Protein 3ACG (pdb70)

Nearest PDB structures (foldseek):
  3aci-assembly1_A  TM=1.005E+00  e=1.155E-39  Ruminiclostridium josui
  1uww-assembly1_A  TM=9.693E-01  e=1.364E-24  Halalkalibacter akibai
  1uww-assembly1_B  TM=9.604E-01  e=1.452E-23  Halalkalibacter akibai
  2c26-assembly1_A  TM=5.953E-01  e=2.439E-05  Acetivibrio thermocellus
  4itc-assembly1_A  TM=5.868E-01  e=2.615E-03  Porphyromonas gingivalis

B-factor: mean 18.44, std 9.35, range [8.11, 54.16]

Radius of gyration: 16.0 Å; Cα contacts (8 Å, |Δi|>4): 494; chains: 1; bounding box: 36×38×43 Å

Foldseek 3Di:
DFDDDDDEDAFAQADQDPVFACQVFHVNQKAFDRQQLDHHYFGWDADLRGTWTKDWDFADLDDDPDQRNNKGKMKRAQPFDALAPFFKWKWKKKWQWPDFAAFWKWKWKWFQFVVPNGIKTFPDIDIGGSNVPVPADARPVRIRIDIDITGQCRIPPPDHRDRPGTGRMMMMITTTGSIRTTGMMTIRSGHTD

Solvent-accessible surface area: 9277 Å² total; per-residue (Å²): 197,67,49,125,108,77,142,43,162,59,15,88,83,26,168,40,52,45,75,0,40,0,92,82,52,22,22,11,12,0,33,23,17,63,31,1,30,16,29,39,36,0,41,33,86,101,0,53,174,37,71,0,0,0,4,87,12,165,11,59,172,130,68,58,163,92,49,72,35,17,0,1,47,1,46,0,29,107,27,81,25,54,20,29,146,36,90,63,0,0,0,17,0,8,0,91,33,118,87,30,61,132,32,16,0,34,0,3,0,2,1,5,0,60,89,39,65,95,79,1,40,2,74,36,74,42,82,6,58,1,76,49,4,100,187,59,187,105,23,147,56,23,2,18,68,41,89,6,92,2,30,1,84,126,19,53,130,74,57,104,4,72,48,126,16,66,0,77,9,0,2,1,1,1,7,20,21,113,3,32,2,10,4,14,0,12,0,1,44,0,60,33,87

Secondary structure (DSSP, 8-state):
-----S---PPP-----SSB--TTSS-TTEEE-TT-S--S--EEEEETTEEEEEEEEE--SS--SSTTTTS-EEEETT--B--TT-SEEEEEEEEEEEE--SSEEEEEEEEE-GGGTT-EEBS--EEEEGGGTTTSPPPTTS-EEEEEEEETT-BGGG----TT--B-EEEEEEEEES---EEEEEEEEEEE-

Sequence (193 aa):
RAVVEAPVEHAPIGKATLPSTFEDSTRQGWAWDATSGVQSALTIKDANESKAISWEVKYPEVKPVDGWASAPRIMLGNVNTTRGNNKYLTFDFYLKPTQASKGSLTISLAFAPPSLGFWAQATGDVNIPLSSLSKMKKTTDGLYHFQVKYDLDKINDGKVLTANTVLRDITIVVADGNSDFAGTMYLDNIRFE

Organism: Ruminiclostridium josui (NCBI:txid1499)

CATH classification: 2.60.120.260

InterPro domains:
  IPR001119 S-layer homology domain [PF00395] (808-850)
  IPR001119 S-layer homology domain [PF00395] (876-918)
  IPR001119 S-layer homology domain [PS51272] (805-868)
  IPR001119 S-layer homology domain [PS51272] (873-930)
  IPR001547 Glycoside hydrolase, family 5 [PF00150] (63-327)
  IPR005086 Carbohydrate binding module family 17/28 [PF03424] (388-556)
  IPR005086 Carbohydrate binding module family 17/28 [PF03424] (576-751)
  IPR008979 Galactose-binding-like domain superfamily [SSF49785] (379-557)
  IPR008979 Galactose-binding-like domain superfamily [SSF49785] (567-753)
  IPR017853 Glycoside hydrolase superfamily [SSF51445] (11-378)
  IPR018087 Glycoside hydrolase, family 5, conserved site [PS00659] (177-186)

Structure (mmCIF, N/CA/C/O backbone):
data_3ACG
#
_entry.id   3ACG
#
_cell.length_a   39.468
_cell.length_b   63.820
_cell.length_c   75.449
_cell.angle_alpha   90.000
_cell.angle_beta   90.000
_cell.angle_gamma   90.000
#
_symmetry.space_group_name_H-M   'P 21 21 21'
#
loop_
_entity.id
_entity.type
_entity.pdbx_description
1 polymer Beta-1,4-endoglucanase
2 branched beta-D-glucopyranose-(1-4)-beta-D-glucopyranose
3 non-polymer 'CALCIUM ION'
4 non-polymer 'PHOSPHATE ION'
5 non-polymer GLYCEROL
6 water water
#
loop_
_atom_site.group_PDB
_atom_site.id
_atom_site.type_symbol
_atom_site.label_atom_id
_atom_site.label_alt_id
_atom_site.label_comp_id
_atom_site.label_asym_id
_atom_site.label_entity_id
_atom_site.label_seq_id
_atom_site.pdbx_PDB_ins_code
_atom_site.Cartn_x
_atom_site.Cartn_y
_atom_site.Cartn_z
_atom_site.occupancy
_atom_site.B_iso_or_equiv
_atom_site.auth_seq_id
_atom_site.auth_comp_id
_atom_site.auth_asym_id
_atom_site.auth_atom_id
_atom_site.pdbx_PDB_model_num
ATOM 1 N N . ARG A 1 11 ? -0.904 30.360 7.849 1.00 17.45 11 ARG A N 1
ATOM 2 C CA . ARG A 1 11 ? -0.838 31.065 9.223 1.00 18.19 11 ARG A CA 1
ATOM 3 C C . ARG A 1 11 ? 0.303 30.478 10.050 1.00 16.40 11 ARG A C 1
ATOM 4 O O . ARG A 1 11 ? 0.895 29.334 9.776 1.00 18.81 11 ARG A O 1
ATOM 12 N N . ALA A 1 12 ? 0.707 31.226 11.070 1.00 12.39 12 ALA A N 1
ATOM 13 C CA . ALA A 1 12 ? 1.797 30.758 11.965 1.00 10.93 12 ALA A CA 1
ATOM 14 C C . ALA A 1 12 ? 1.416 31.031 13.406 1.00 11.32 12 ALA A C 1
ATOM 15 O O . ALA A 1 12 ? 0.988 32.196 13.708 1.00 12.44 12 ALA A O 1
ATOM 17 N N . VAL A 1 13 ? 1.514 30.065 14.285 1.00 10.33 13 VAL A N 1
ATOM 18 C CA . VAL A 1 13 ? 1.208 30.245 15.712 1.00 10.22 13 VAL A CA 1
ATOM 19 C C . VAL A 1 13 ? 2.544 30.564 16.341 1.00 12.46 13 VAL A C 1
ATOM 20 O O . VAL A 1 13 ? 3.573 29.807 16.176 1.00 11.56 13 VAL A O 1
ATOM 24 N N . VAL A 1 14 ? 2.583 31.727 16.997 1.00 10.88 14 VAL A N 1
ATOM 25 C CA . VAL A 1 14 ? 3.873 32.296 17.543 1.00 9.65 14 VAL A CA 1
ATOM 26 C C . VAL A 1 14 ? 3.814 32.654 18.994 1.00 12.00 14 VAL A C 1
ATOM 27 O O . VAL A 1 14 ? 2.794 33.143 19.485 1.00 12.42 14 VAL A O 1
ATOM 31 N N . GLU A 1 15 ? 4.924 32.392 19.667 1.00 13.83 15 GLU A N 1
ATOM 32 C CA . GLU A 1 15 ? 5.117 32.915 20.985 1.00 15.93 15 GLU A CA 1
ATOM 33 C C . GLU A 1 15 ? 6.551 33.402 21.129 1.00 17.59 15 GLU A C 1
ATOM 34 O O . GLU A 1 15 ? 7.366 33.407 20.184 1.00 20.07 15 GLU A O 1
ATOM 40 N N . ALA A 1 16 ? 6.915 33.733 22.336 1.00 17.33 16 ALA A N 1
ATOM 41 C CA . ALA A 1 16 ? 8.273 34.267 22.632 1.00 17.61 16 ALA A CA 1
ATOM 42 C C . ALA A 1 16 ? 9.184 33.070 22.414 1.00 19.17 16 ALA A C 1
ATOM 43 O O . ALA A 1 16 ? 8.741 31.921 22.519 1.00 19.24 16 ALA A O 1
ATOM 45 N N . PRO A 1 17 ? 10.513 33.315 22.174 1.00 19.37 17 PRO A N 1
ATOM 46 C CA . PRO A 1 17 ? 11.434 32.167 21.958 1.00 21.29 17 PRO A CA 1
ATOM 47 C C . PRO A 1 17 ? 11.294 31.109 23.064 1.00 21.99 17 PRO A C 1
ATOM 48 O O . PRO A 1 17 ? 11.167 31.376 24.312 1.00 23.26 17 PRO A O 1
ATOM 52 N N . VAL A 1 18 ? 11.301 29.852 22.582 1.00 23.74 18 VAL A N 1
ATOM 53 C CA . VAL A 1 18 ? 11.198 28.804 23.590 1.00 23.91 18 VAL A CA 1
ATOM 54 C C . VAL A 1 18 ? 12.453 27.972 23.487 1.00 20.14 18 VAL A C 1
ATOM 55 O O . VAL A 1 18 ? 13.053 27.902 22.445 1.00 23.74 18 VAL A O 1
ATOM 59 N N . GLU A 1 19 ? 12.828 27.428 24.627 1.00 20.80 19 GLU A N 1
ATOM 60 C CA . GLU A 1 19 ? 14.055 26.629 24.708 1.00 22.07 19 GLU A CA 1
ATOM 61 C C . GLU A 1 19 ? 13.676 25.136 24.479 1.00 18.65 19 GLU A C 1
ATOM 62 O O . GLU A 1 19 ? 13.530 24.370 25.401 1.00 22.05 19 GLU A O 1
ATOM 68 N N . HIS A 1 20 ? 13.670 24.819 23.190 1.00 18.85 20 HIS A N 1
ATOM 69 C CA . HIS A 1 20 ? 13.552 23.375 22.864 1.00 15.86 20 HIS A CA 1
ATOM 70 C C . HIS A 1 20 ? 14.866 22.644 23.078 1.00 16.04 20 HIS A C 1
ATOM 71 O O . HIS A 1 20 ? 15.995 23.254 23.045 1.00 18.26 20 HIS A O 1
ATOM 78 N N . ALA A 1 21 ? 14.808 21.336 23.199 1.00 15.25 21 ALA A N 1
ATOM 79 C CA . ALA A 1 21 ? 16.048 20.528 23.104 1.00 13.06 21 ALA A CA 1
ATOM 80 C C . ALA A 1 21 ? 16.655 20.780 21.703 1.00 15.24 21 ALA A C 1
ATOM 81 O O . ALA A 1 21 ? 15.959 21.259 20.780 1.00 13.98 21 ALA A O 1
ATOM 83 N N . PRO A 1 22 ? 17.953 20.464 21.496 1.00 13.76 22 PRO A N 1
ATOM 84 C CA . PRO A 1 22 ? 18.551 20.668 20.197 1.00 15.71 22 PRO A CA 1
ATOM 85 C C . PRO A 1 22 ? 17.723 19.897 19.110 1.00 13.08 22 PRO A C 1
ATOM 86 O O . PRO A 1 22 ? 17.285 18.783 19.383 1.00 14.54 22 PRO A O 1
ATOM 90 N N . ILE A 1 23 ? 17.643 20.446 17.902 1.00 15.43 23 ILE A N 1
ATOM 91 C CA . ILE A 1 23 ? 16.821 19.855 16.827 1.00 15.44 23 ILE A CA 1
ATOM 92 C C . ILE A 1 23 ? 17.415 18.521 16.408 1.00 15.76 23 ILE A C 1
ATOM 93 O O . ILE A 1 23 ? 16.657 17.600 16.068 1.00 14.02 23 ILE A O 1
ATOM 98 N N . GLY A 1 24 ? 18.745 18.376 16.354 1.00 13.92 24 GLY A N 1
ATOM 99 C CA . GLY A 1 24 ? 19.298 17.121 15.887 1.00 16.06 24 GLY A CA 1
ATOM 100 C C . GLY A 1 24 ? 19.044 16.986 14.375 1.00 16.39 24 GLY A C 1
ATOM 101 O O . GLY A 1 24 ? 18.768 17.981 13.657 1.00 18.44 24 GLY A O 1
ATOM 102 N N . LYS A 1 25 ? 19.094 15.778 13.900 1.00 15.11 25 LYS A N 1
ATOM 103 C CA . LYS A 1 25 ? 18.888 15.510 12.477 1.00 15.25 25 LYS A CA 1
ATOM 104 C C . LYS A 1 25 ? 17.773 14.456 12.328 1.00 14.31 25 LYS A C 1
ATOM 105 O O . LYS A 1 25 ? 17.696 13.535 13.167 1.00 14.72 25 LYS A O 1
ATOM 111 N N . ALA A 1 26 ? 16.936 14.602 11.297 1.00 15.32 26 ALA A N 1
ATOM 112 C CA . ALA A 1 26 ? 15.814 13.644 11.103 1.00 13.28 26 ALA A CA 1
ATOM 113 C C . ALA A 1 26 ? 16.326 12.234 11.149 1.00 15.66 26 ALA A C 1
ATOM 114 O O . ALA A 1 26 ? 17.277 11.868 10.364 1.00 17.34 26 ALA A O 1
ATOM 116 N N . THR A 1 27 ? 15.743 11.344 11.978 1.00 14.69 27 THR A N 1
ATOM 117 C CA . THR A 1 27 ? 16.273 10.006 12.193 1.00 15.00 27 THR A CA 1
ATOM 118 C C . THR A 1 27 ? 15.091 9.109 12.408 1.00 14.28 27 THR A C 1
ATOM 119 O O . THR A 1 27 ? 14.250 9.401 13.264 1.00 15.50 27 THR A O 1
ATOM 123 N N . LEU A 1 28 ? 15.028 7.964 11.699 1.00 14.87 28 LEU A N 1
ATOM 124 C CA . LEU A 1 28 ? 13.995 6.901 11.926 1.00 14.39 28 LEU A CA 1
ATOM 125 C C . LEU A 1 28 ? 14.760 5.586 12.033 1.00 16.00 28 LEU A C 1
ATOM 126 O O . LEU A 1 28 ? 15.687 5.325 11.218 1.00 17.58 28 LEU A O 1
ATOM 131 N N . PRO A 1 29 ? 14.467 4.763 13.039 1.00 15.93 29 PRO A N 1
ATOM 132 C CA . PRO A 1 29 ? 13.512 5.024 14.124 1.00 14.57 29 PRO A CA 1
ATOM 133 C C . PRO A 1 29 ? 13.958 6.271 14.931 1.00 14.52 29 PRO A C 1
ATOM 134 O O . PRO A 1 29 ? 15.188 6.509 15.139 1.00 14.09 29 PRO A O 1
ATOM 138 N N . SER A 1 30 ? 12.975 7.014 15.427 1.00 11.35 30 SER A N 1
ATOM 139 C CA . SER A 1 30 ? 13.341 8.140 16.283 1.00 10.68 30 SER A CA 1
ATOM 140 C C . SER A 1 30 ? 13.334 7.622 17.725 1.00 10.39 30 SER A C 1
ATOM 141 O O . SER A 1 30 ? 12.277 7.185 18.290 1.00 10.93 30 SER A O 1
ATOM 144 N N . THR A 1 31 ? 14.512 7.579 18.348 1.00 11.07 31 THR A N 1
ATOM 145 C CA . THR A 1 31 ? 14.680 7.064 19.683 1.00 11.84 31 THR A CA 1
ATOM 146 C C . THR A 1 31 ? 15.055 8.123 20.683 1.00 12.41 31 THR A C 1
ATOM 147 O O . THR A 1 31 ? 14.972 7.892 21.875 1.00 11.79 31 THR A O 1
ATOM 151 N N . PHE A 1 32 ? 15.473 9.293 20.234 1.00 12.58 32 PHE A N 1
ATOM 152 C CA . PHE A 1 32 ? 15.851 10.455 21.127 1.00 11.00 32 PHE A CA 1
ATOM 153 C C . PHE A 1 32 ? 17.028 10.154 22.023 1.00 13.26 32 PHE A C 1
ATOM 154 O O . PHE A 1 32 ? 17.198 10.863 22.989 1.00 15.22 32 PHE A O 1
ATOM 162 N N . GLU A 1 33 ? 17.774 9.090 21.745 1.00 13.69 33 GLU A N 1
ATOM 163 C CA . GLU A 1 33 ? 18.846 8.663 22.707 1.00 13.15 33 GLU A CA 1
ATOM 164 C C . GLU A 1 33 ? 20.084 9.560 22.640 1.00 15.73 33 GLU A C 1
ATOM 165 O O . GLU A 1 33 ? 20.899 9.473 23.586 1.00 18.21 33 GLU A O 1
ATOM 171 N N . ASP A 1 34 ? 20.149 10.445 21.636 1.00 14.03 34 ASP A N 1
ATOM 172 C CA . ASP A 1 34 ? 21.251 11.443 21.530 1.00 13.43 34 ASP A CA 1
ATOM 173 C C . ASP A 1 34 ? 20.916 12.762 22.177 1.00 15.85 34 ASP A C 1
ATOM 174 O O . ASP A 1 34 ? 21.648 13.725 21.954 1.00 17.08 34 ASP A O 1
ATOM 179 N N . SER A 1 35 ? 19.828 12.764 22.978 1.00 15.98 35 SER A N 1
ATOM 180 C CA . SER A 1 35 ? 19.330 13.975 23.649 1.00 16.42 35 SER A CA 1
ATOM 181 C C . SER A 1 35 ? 18.935 15.122 22.704 1.00 16.64 35 SER A C 1
ATOM 182 O O . SER A 1 35 ? 18.813 16.297 23.115 1.00 17.63 35 SER A O 1
ATOM 185 N N . THR A 1 36 ? 18.670 14.798 21.435 1.00 13.64 36 THR A N 1
ATOM 186 C CA . THR A 1 36 ? 18.108 15.753 20.512 1.00 11.55 36 THR A CA 1
ATOM 187 C C . THR A 1 36 ? 16.701 15.317 20.121 1.00 11.79 36 THR A C 1
ATOM 188 O O . THR A 1 36 ? 16.296 14.158 20.374 1.00 12.81 36 THR A O 1
ATOM 192 N N . ARG A 1 37 ? 16.042 16.300 19.492 1.00 12.20 37 ARG A N 1
ATOM 193 C CA . ARG A 1 37 ? 14.694 15.954 18.907 1.00 11.79 37 ARG A CA 1
ATOM 194 C C . ARG A 1 37 ? 14.705 15.081 17.641 1.00 12.81 37 ARG A C 1
ATOM 195 O O . ARG A 1 37 ? 13.650 14.828 17.044 1.00 11.85 37 ARG A O 1
ATOM 203 N N . GLN A 1 38 ? 15.901 14.742 17.111 1.00 10.60 38 GLN A N 1
ATOM 204 C CA . GLN A 1 38 ? 16.027 13.915 15.951 1.00 11.89 38 GLN A CA 1
ATOM 205 C C . GLN A 1 38 ? 15.112 14.418 14.827 1.00 10.86 38 GLN A C 1
ATOM 206 O O . GLN A 1 38 ? 14.495 13.648 14.090 1.00 11.41 38 GLN A O 1
ATOM 212 N N . GLY A 1 39 ? 15.115 15.737 14.616 1.00 12.00 39 GLY A N 1
ATOM 213 C CA . GLY A 1 39 ? 14.420 16.345 13.511 1.00 11.21 39 GLY A CA 1
ATOM 214 C C . GLY A 1 39 ? 12.981 16.706 13.797 1.00 14.06 39 GLY A C 1
ATOM 215 O O . GLY A 1 39 ? 12.386 17.374 12.886 1.00 13.56 39 GLY A O 1
ATOM 216 N N . TRP A 1 40 ? 12.417 16.365 14.978 1.00 11.61 40 TRP A N 1
ATOM 217 C CA . TRP A 1 40 ? 10.954 16.667 15.178 1.00 11.96 40 TRP A CA 1
ATOM 218 C C . TRP A 1 40 ? 10.770 18.074 15.675 1.00 13.19 40 TRP A C 1
ATOM 219 O O . TRP A 1 40 ? 11.563 18.488 16.576 1.00 13.28 40 TRP A O 1
ATOM 230 N N . ALA A 1 41 ? 9.761 18.766 15.213 1.00 11.20 41 ALA A N 1
ATOM 231 C C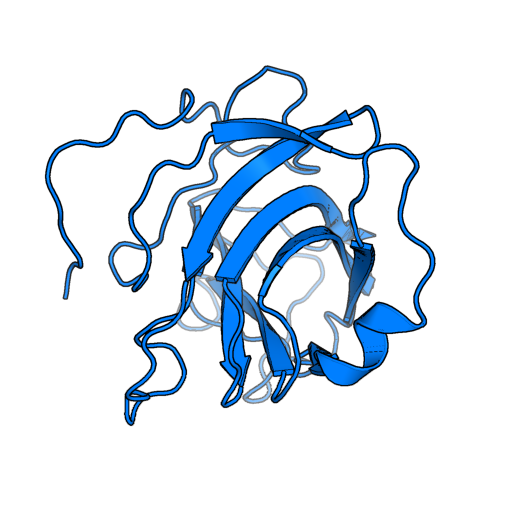A . ALA A 1 41 ? 9.504 20.122 15.629 1.00 10.52 41 ALA A CA 1
ATOM 232 C C . ALA A 1 41 ? 8.039 20.404 15.449 1.00 10.88 41 ALA A C 1
ATOM 233 O O . ALA A 1 41 ? 7.332 19.681 14.690 1.00 12.81 41 ALA A O 1
ATOM 235 N N . TRP A 1 42 ? 7.475 21.417 16.101 1.00 11.15 42 TRP A N 1
ATOM 236 C CA . TRP A 1 42 ? 6.110 21.734 15.865 1.00 10.53 42 TRP A CA 1
ATOM 237 C C . TRP A 1 42 ? 5.935 22.166 14.416 1.00 11.85 42 TRP A C 1
ATOM 238 O O . TRP A 1 42 ? 6.731 22.957 13.835 1.00 12.27 42 TRP A O 1
ATOM 249 N N . ASP A 1 43 ? 4.834 21.757 13.788 1.00 9.71 43 ASP A N 1
ATOM 250 C CA . ASP A 1 43 ? 4.355 22.443 12.566 1.00 9.95 43 ASP A CA 1
ATOM 251 C C . ASP A 1 43 ? 4.098 23.952 12.883 1.00 10.99 43 ASP A C 1
ATOM 252 O O . ASP A 1 43 ? 3.699 24.292 14.000 1.00 11.68 43 ASP A O 1
ATOM 257 N N . ALA A 1 44 ? 4.301 24.799 11.863 1.00 11.89 44 ALA A N 1
ATOM 258 C CA . ALA A 1 44 ? 4.071 26.241 12.120 1.00 11.68 44 ALA A CA 1
ATOM 259 C C . ALA A 1 44 ? 2.624 26.450 12.518 1.00 14.58 44 ALA A C 1
ATOM 260 O O . ALA A 1 44 ? 2.312 27.509 13.124 1.00 14.61 44 ALA A O 1
ATOM 262 N N . THR A 1 45 ? 1.675 25.568 12.157 1.00 12.66 45 THR A N 1
ATOM 263 C CA . THR A 1 45 ? 0.259 25.725 12.500 1.00 14.52 45 THR A CA 1
ATOM 264 C C . THR A 1 45 ? -0.117 25.045 13.794 1.00 12.40 45 THR A C 1
ATOM 265 O O . THR A 1 45 ? -1.263 25.085 14.179 1.00 14.39 45 THR A O 1
ATOM 269 N N . SER A 1 46 ? 0.808 24.318 14.483 1.00 11.09 46 SER A N 1
ATOM 270 C CA . SER A 1 46 ? 0.416 23.656 15.729 1.00 12.10 46 SER A CA 1
ATOM 271 C C . SER A 1 46 ? -0.188 24.660 16.743 1.00 11.72 46 SER A C 1
ATOM 272 O O . SER A 1 46 ? 0.458 25.673 16.993 1.00 11.96 46 SER A O 1
ATOM 275 N N . GLY A 1 47 ? -1.256 24.254 17.378 1.00 12.24 47 GLY A N 1
ATOM 276 C CA . GLY A 1 47 ? -1.877 25.181 18.408 1.00 12.84 47 GLY A CA 1
ATOM 277 C C . GLY A 1 47 ? -0.978 25.184 19.625 1.00 15.33 47 GLY A C 1
ATOM 278 O O . GLY A 1 47 ? -1.150 26.073 20.471 1.00 15.58 47 GLY A O 1
ATOM 279 N N . VAL A 1 48 ? -0.097 24.191 19.801 1.00 11.04 48 VAL A N 1
ATOM 280 C CA . VAL A 1 48 ? 0.835 24.103 20.947 1.00 11.94 48 VAL A CA 1
ATOM 281 C C . VAL A 1 48 ? 2.229 24.415 20.396 1.00 12.63 48 VAL A C 1
ATOM 282 O O . VAL A 1 48 ? 2.692 23.850 19.341 1.00 11.96 48 VAL A O 1
ATOM 286 N N . GLN A 1 49 ? 2.914 25.414 21.016 1.00 11.27 49 GLN A N 1
ATOM 287 C CA . GLN A 1 49 ? 4.210 25.859 20.553 1.00 12.13 49 GLN A CA 1
ATOM 288 C C . GLN A 1 49 ? 5.204 25.925 21.750 1.00 11.69 49 GLN A C 1
ATOM 289 O O . GLN A 1 49 ? 6.286 26.520 21.603 1.00 15.49 49 GLN A O 1
ATOM 295 N N . SER A 1 50 ? 4.825 25.287 22.826 1.00 12.59 50 SER A N 1
ATOM 296 C CA . SER A 1 50 ? 5.684 25.286 24.013 1.00 11.14 50 SER A CA 1
ATOM 297 C C . SER A 1 50 ? 6.868 24.307 23.861 1.00 13.57 50 SER A C 1
ATOM 298 O O . SER A 1 50 ? 7.096 23.624 22.826 1.00 13.52 50 SER A O 1
ATOM 301 N N . ALA A 1 51 ? 7.749 24.291 24.862 1.00 13.95 51 ALA A N 1
ATOM 302 C CA . ALA A 1 51 ? 8.988 23.569 24.642 1.00 12.40 51 ALA A CA 1
ATOM 303 C C . ALA A 1 51 ? 8.864 22.075 24.428 1.00 12.56 51 ALA A C 1
ATOM 304 O O . ALA A 1 51 ? 8.204 21.412 25.165 1.00 14.23 51 ALA A O 1
ATOM 306 N N . LEU A 1 52 ? 9.552 21.652 23.386 1.00 11.44 52 LEU A N 1
ATOM 307 C CA . LEU A 1 52 ? 9.741 20.203 23.170 1.00 13.95 52 LEU A CA 1
ATOM 308 C C . LEU A 1 52 ? 11.102 19.844 23.780 1.00 15.20 52 LEU A C 1
ATOM 309 O O . LEU A 1 52 ? 12.156 20.279 23.249 1.00 13.75 52 LEU A O 1
ATOM 314 N N . THR A 1 53 ? 11.057 19.012 24.781 1.00 14.18 53 THR A N 1
ATOM 315 C CA . THR A 1 53 ? 12.305 18.616 25.470 1.00 14.49 53 THR A CA 1
ATOM 316 C C . THR A 1 53 ? 12.483 17.120 25.512 1.00 14.05 53 THR A C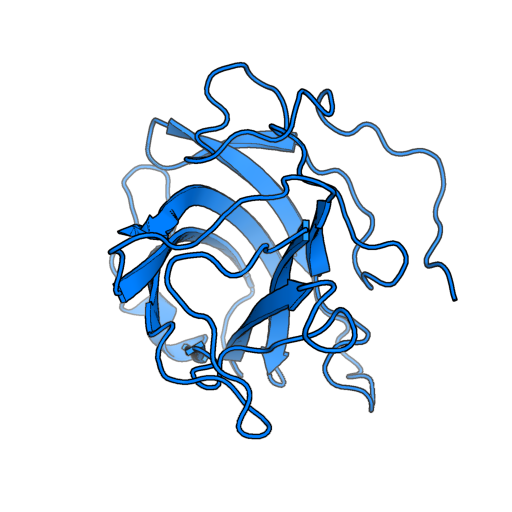 1
ATOM 317 O O . THR A 1 53 ? 11.542 16.368 25.177 1.00 14.48 53 THR A O 1
ATOM 321 N N . ILE A 1 54 ? 13.689 16.608 25.830 1.00 12.51 54 ILE A N 1
ATOM 322 C CA . ILE A 1 54 ? 13.908 15.201 25.945 1.00 14.43 54 ILE A CA 1
ATOM 323 C C . ILE A 1 54 ? 13.882 14.835 27.415 1.00 14.79 54 ILE A C 1
ATOM 324 O O . ILE A 1 54 ? 14.669 15.400 28.210 1.00 17.87 54 ILE A O 1
ATOM 329 N N . LYS A 1 55 ? 12.941 13.987 27.793 1.00 14.68 55 LYS A N 1
ATOM 330 C CA . LYS A 1 55 ? 12.709 13.583 29.186 1.00 16.05 55 LYS A CA 1
ATOM 331 C C . LYS A 1 55 ? 12.782 12.075 29.277 1.00 15.81 55 LYS A C 1
ATOM 332 O O . LYS A 1 55 ? 12.381 11.366 28.302 1.00 16.92 55 LYS A O 1
ATOM 338 N N . ASP A 1 56 ? 13.095 11.479 30.431 1.00 15.26 56 ASP A N 1
ATOM 339 C CA . ASP A 1 56 ? 12.972 10.055 30.529 1.00 15.21 56 ASP A CA 1
ATOM 340 C C . ASP A 1 56 ? 11.503 9.662 30.678 1.00 16.16 56 ASP A C 1
ATOM 341 O O . ASP A 1 56 ? 10.750 10.302 31.440 1.00 17.45 56 ASP A O 1
ATOM 346 N N . ALA A 1 57 ? 11.096 8.629 29.937 1.00 14.47 57 ALA A N 1
ATOM 347 C CA . ALA A 1 57 ? 9.749 8.059 30.016 1.00 14.01 57 ALA A CA 1
ATOM 348 C C . ALA A 1 57 ? 9.938 6.562 30.019 1.00 14.49 57 ALA A C 1
ATOM 349 O O . ALA A 1 57 ? 10.466 5.991 29.024 1.00 14.47 57 ALA A O 1
ATOM 351 N N . ASN A 1 58 ? 9.516 5.908 31.104 1.00 13.41 58 ASN A N 1
ATOM 352 C CA . ASN A 1 58 ? 9.567 4.469 31.143 1.00 13.75 58 ASN A CA 1
ATOM 353 C C . ASN A 1 58 ? 10.976 3.911 30.816 1.00 15.49 58 ASN A C 1
ATOM 354 O O . ASN A 1 58 ? 11.158 2.923 30.042 1.00 16.79 58 ASN A O 1
ATOM 359 N N . GLU A 1 59 ? 11.959 4.561 31.471 1.00 16.53 59 GLU A N 1
ATOM 360 C CA . GLU A 1 59 ? 13.383 4.292 31.329 1.00 17.98 59 GLU A CA 1
ATOM 361 C C . GLU A 1 59 ? 14.053 4.473 30.015 1.00 16.70 59 GLU A C 1
ATOM 362 O O . GLU A 1 59 ? 15.158 3.989 29.800 1.00 18.98 59 GLU A O 1
ATOM 368 N N . SER A 1 60 ? 13.432 5.255 29.115 1.00 15.25 60 SER A N 1
ATOM 369 C CA . SER A 1 60 ? 14.116 5.596 27.873 1.00 14.29 60 SER A CA 1
ATOM 370 C C . SER A 1 60 ? 13.891 7.079 27.598 1.00 13.66 60 SER A C 1
ATOM 371 O O . SER A 1 60 ? 12.865 7.669 27.966 1.00 17.17 60 SER A O 1
ATOM 374 N N . LYS A 1 61 ? 14.805 7.702 26.886 1.00 13.05 61 LYS A N 1
ATOM 375 C CA . LYS A 1 61 ? 14.652 9.154 26.567 1.00 12.27 61 LYS A CA 1
ATOM 376 C C . LYS A 1 61 ? 13.537 9.293 25.513 1.00 11.38 61 LYS A C 1
ATOM 377 O O . LYS A 1 61 ? 13.473 8.494 24.552 1.00 12.95 61 LYS A O 1
ATOM 383 N N . ALA A 1 62 ? 12.713 10.305 25.703 1.00 10.88 62 ALA A N 1
ATOM 384 C CA . ALA A 1 62 ? 11.505 10.450 24.853 1.00 9.91 62 ALA A CA 1
ATOM 385 C C . ALA A 1 62 ? 11.336 11.971 24.614 1.00 10.73 62 ALA A C 1
ATOM 386 O O . ALA A 1 62 ? 11.667 12.792 25.445 1.00 12.60 62 ALA A O 1
ATOM 388 N N . ILE A 1 63 ? 10.799 12.389 23.471 1.00 10.39 63 ILE A N 1
ATOM 389 C CA . ILE A 1 63 ? 10.425 13.797 23.290 1.00 10.59 63 ILE A CA 1
ATOM 390 C C . ILE A 1 63 ? 9.122 14.067 24.021 1.00 10.28 63 ILE A C 1
ATOM 391 O O . ILE A 1 63 ? 8.251 13.153 24.101 1.00 11.39 63 ILE A O 1
ATOM 396 N N . SER A 1 64 ? 8.935 15.283 24.533 1.00 10.33 64 SER A N 1
ATOM 397 C CA . SER A 1 64 ? 7.894 15.551 25.492 1.00 10.52 64 SER A CA 1
ATOM 398 C C . SER A 1 64 ? 7.505 16.999 25.461 1.00 10.02 64 SER A C 1
ATOM 399 O O . SER A 1 64 ? 8.276 17.919 25.113 1.00 12.17 64 SER A O 1
ATOM 402 N N . TRP A 1 65 ? 6.233 17.198 25.755 1.00 9.82 65 TRP A N 1
ATOM 403 C CA . TRP A 1 65 ? 5.719 18.580 25.866 1.00 10.04 65 TRP A CA 1
ATOM 404 C C . TRP A 1 65 ? 4.591 18.556 26.866 1.00 11.08 65 TRP A C 1
ATOM 405 O O . TRP A 1 65 ? 4.003 17.525 27.272 1.00 11.74 65 TRP A O 1
ATOM 416 N N . GLU A 1 66 ? 4.176 19.760 27.233 1.00 10.87 66 GLU A N 1
ATOM 417 C CA . GLU A 1 66 ? 3.071 19.927 28.163 1.00 12.66 66 GLU A CA 1
ATOM 418 C C . GLU A 1 66 ? 1.859 20.490 27.385 1.00 14.13 66 GLU A C 1
ATOM 419 O O . GLU A 1 66 ? 2.012 21.312 26.497 1.00 14.24 66 GLU A O 1
ATOM 425 N N . VAL A 1 67 ? 0.667 20.051 27.771 1.00 12.41 67 VAL A N 1
ATOM 426 C CA . VAL A 1 67 ? -0.526 20.637 27.156 1.00 13.77 67 VAL A CA 1
ATOM 427 C C . VAL A 1 67 ? -1.692 20.616 28.137 1.00 14.14 67 VAL A C 1
ATOM 428 O O . VAL A 1 67 ? -1.994 19.597 28.732 1.00 16.35 67 VAL A O 1
ATOM 432 N N . LYS A 1 68 ? -2.445 21.736 28.145 1.00 13.76 68 LYS A N 1
ATOM 433 C CA . LYS A 1 68 ? -3.746 21.822 28.836 1.00 14.64 68 LYS A CA 1
ATOM 434 C C . LYS A 1 68 ? -4.672 22.393 27.785 1.00 14.12 68 LYS A C 1
ATOM 435 O O . LYS A 1 68 ? -4.594 23.592 27.489 1.00 14.69 68 LYS A O 1
ATOM 441 N N . TYR A 1 69 ? -5.623 21.579 27.275 1.00 12.92 69 TYR A N 1
ATOM 442 C CA . TYR A 1 69 ? -6.504 22.106 26.257 1.00 12.94 69 TYR A CA 1
ATOM 443 C C . TYR A 1 69 ? -7.452 23.188 26.869 1.00 12.82 69 TYR A C 1
ATOM 444 O O . TYR A 1 69 ? -7.721 23.129 28.084 1.00 14.26 69 TYR A O 1
ATOM 453 N N . PRO A 1 70 ? -7.824 24.157 26.028 1.00 13.52 70 PRO A N 1
ATOM 454 C CA . PRO A 1 70 ? -8.784 25.199 26.525 1.00 14.39 70 PRO A CA 1
ATOM 455 C C . PRO A 1 70 ? -10.062 24.587 26.986 1.00 15.55 70 PRO A C 1
ATOM 456 O O . PRO A 1 70 ? -10.562 23.578 26.413 1.00 15.15 70 PRO A O 1
ATOM 460 N N . GLU A 1 71 ? -10.662 25.188 28.039 1.00 14.31 71 GLU A N 1
ATOM 461 C CA . GLU A 1 71 ? -11.977 24.730 28.480 1.00 19.08 71 GLU A CA 1
ATOM 462 C C . GLU A 1 71 ? -13.038 25.062 27.456 1.00 17.00 71 GLU A C 1
ATOM 463 O O . GLU A 1 71 ? -14.047 24.277 27.233 1.00 19.90 71 GLU A O 1
ATOM 469 N N . VAL A 1 72 ? -12.922 26.211 26.772 1.00 16.76 72 VAL A N 1
ATOM 470 C CA . VAL A 1 72 ? -13.803 26.589 25.693 1.00 17.83 72 VAL A CA 1
ATOM 471 C C . VAL A 1 72 ? -13.264 25.971 24.431 1.00 19.76 72 VAL A C 1
ATOM 472 O O . VAL A 1 72 ? -12.166 26.261 24.023 1.00 20.18 72 VAL A O 1
ATOM 476 N N . LYS A 1 73 ? -14.002 25.049 23.813 1.00 18.53 73 LYS A N 1
ATOM 477 C CA . LYS A 1 73 ? -13.417 24.281 22.712 1.00 19.32 73 LYS A CA 1
ATOM 478 C C . LYS A 1 73 ? -13.595 24.954 21.393 1.00 22.17 73 LYS A C 1
ATOM 479 O O . LYS A 1 73 ? -14.741 25.331 21.036 1.00 23.36 73 LYS A O 1
ATOM 485 N N . PRO A 1 74 ? -12.514 25.115 20.641 1.00 21.50 74 PRO A N 1
ATOM 486 C CA . PRO A 1 74 ? -12.557 25.703 19.313 1.00 22.65 74 PRO A CA 1
ATOM 487 C C . PRO A 1 74 ? -13.420 24.885 18.418 1.00 25.93 74 PRO A C 1
ATOM 488 O O . PRO A 1 74 ? -13.590 23.670 18.6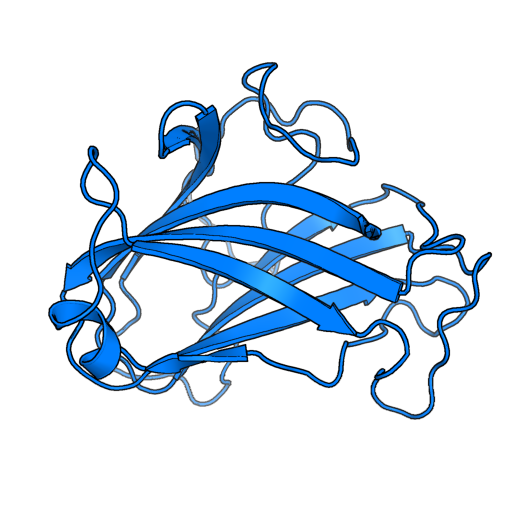40 1.00 26.38 74 PRO A O 1
ATOM 492 N N . VAL A 1 75 ? -14.071 25.574 17.488 1.00 29.20 75 VAL A N 1
ATOM 493 C CA . VAL A 1 75 ? -14.856 24.936 16.390 1.00 30.16 75 VAL A CA 1
ATOM 494 C C . VAL A 1 75 ? -14.023 23.936 15.563 1.00 29.07 75 VAL A C 1
ATOM 495 O O . VAL A 1 75 ? -14.440 22.752 15.465 1.00 28.67 75 VAL A O 1
ATOM 499 N N . ASP A 1 76 ? -12.857 24.371 15.072 1.00 26.01 76 ASP A N 1
ATOM 500 C CA . ASP A 1 76 ? -11.898 23.484 14.328 1.00 22.58 76 ASP A CA 1
ATOM 501 C C . ASP A 1 76 ? -11.156 22.494 15.265 1.00 21.90 76 ASP A C 1
ATOM 502 O O . ASP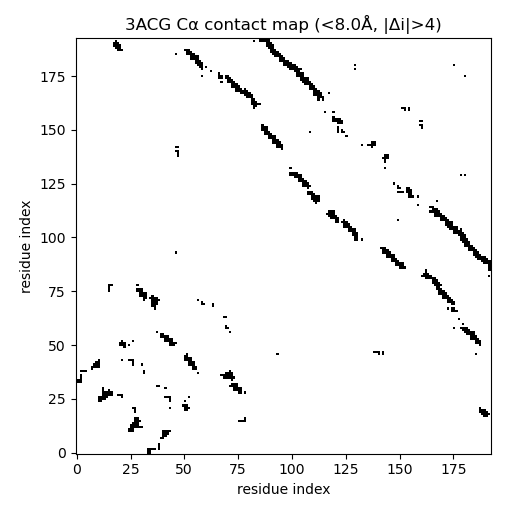 A 1 76 ? -10.548 22.930 16.306 1.00 19.12 76 ASP A O 1
ATOM 507 N N . GLY A 1 77 ? -11.319 21.199 14.999 1.00 20.23 77 GLY A N 1
ATOM 508 C CA . GLY A 1 77 ? -10.907 20.191 15.927 1.00 17.64 77 GLY A CA 1
ATOM 509 C C . GLY A 1 77 ? -9.357 20.025 16.093 1.00 18.32 77 GLY A C 1
ATOM 510 O O . GLY A 1 77 ? -8.921 19.406 17.066 1.00 16.49 77 GLY A O 1
ATOM 511 N N . TRP A 1 78 ? -8.611 20.623 15.211 1.00 15.98 78 TRP A N 1
ATOM 512 C CA . TRP A 1 78 ? -7.110 20.644 15.323 1.00 14.21 78 TRP A CA 1
ATOM 513 C C . TRP A 1 78 ? -6.539 21.958 15.812 1.00 14.49 78 TRP A C 1
ATOM 514 O O . TRP A 1 78 ? -5.355 22.086 16.012 1.00 13.74 78 TRP A O 1
ATOM 525 N N . ALA A 1 79 ? -7.402 22.942 16.030 1.00 13.73 79 ALA A N 1
ATOM 526 C CA . ALA A 1 79 ? -6.880 24.285 16.391 1.00 15.88 79 ALA A CA 1
ATOM 527 C C . ALA A 1 79 ? -6.057 24.257 17.662 1.00 12.36 79 ALA A C 1
ATOM 528 O O . ALA A 1 79 ? -5.028 24.996 17.735 1.00 15.73 79 ALA A O 1
ATOM 530 N N . SER A 1 80 ? -6.508 23.527 18.697 1.00 12.85 80 SER A N 1
ATOM 531 C CA . SER A 1 80 ? -5.775 23.531 19.938 1.00 12.17 80 SER A CA 1
ATOM 532 C C . SER A 1 80 ? -4.747 22.341 20.018 1.00 10.67 80 SER A C 1
ATOM 533 O O . SER A 1 80 ? -4.116 22.180 21.043 1.00 12.37 80 SER A O 1
ATOM 536 N N . ALA A 1 81 ? -4.577 21.606 18.915 1.00 11.01 81 ALA A N 1
ATOM 537 C CA . ALA A 1 81 ? -3.886 20.295 19.039 1.00 11.23 81 ALA A CA 1
ATOM 538 C C . ALA A 1 81 ? -2.375 20.429 18.922 1.00 10.68 81 ALA A C 1
ATOM 539 O O . ALA A 1 81 ? -1.857 21.094 18.002 1.00 12.89 81 ALA A O 1
ATOM 541 N N . PRO A 1 82 ? -1.603 19.726 19.781 1.00 10.33 82 PRO A N 1
ATOM 542 C CA . PRO A 1 82 ? -0.217 19.450 19.408 1.00 10.46 82 PRO A CA 1
ATOM 543 C C . PRO A 1 82 ? -0.138 18.849 18.019 1.00 10.49 82 PRO A C 1
ATOM 544 O O . PRO A 1 82 ? -0.775 17.801 17.782 1.00 9.85 82 PRO A O 1
ATOM 548 N N . ARG A 1 83 ? 0.683 19.372 17.149 1.00 9.89 83 ARG A N 1
ATOM 549 C CA . ARG A 1 83 ? 0.895 18.898 15.777 1.00 9.70 83 ARG A CA 1
ATOM 550 C C . ARG A 1 83 ? 2.351 18.905 15.551 1.00 8.99 83 ARG A C 1
ATOM 551 O O . ARG A 1 83 ? 2.958 19.974 15.273 1.00 10.38 83 ARG A O 1
ATOM 559 N N . ILE A 1 84 ? 2.959 17.734 15.699 1.00 9.45 84 ILE A N 1
ATOM 560 C CA . ILE A 1 84 ? 4.431 17.606 15.704 1.00 10.17 84 ILE A CA 1
ATOM 561 C C . ILE A 1 84 ? 4.839 16.997 14.363 1.00 10.35 84 ILE A C 1
ATOM 562 O O . ILE A 1 84 ? 4.093 16.114 13.854 1.00 11.49 84 ILE A O 1
ATOM 567 N N . MET A 1 85 ? 5.953 17.363 13.789 1.00 8.81 85 MET A N 1
ATOM 568 C CA . MET A 1 85 ? 6.321 16.955 12.407 1.00 10.42 85 MET A CA 1
ATOM 569 C C . MET A 1 85 ? 7.776 16.675 12.277 1.00 11.10 85 MET A C 1
ATOM 570 O O . MET A 1 85 ? 8.625 17.382 12.913 1.00 11.09 85 MET A O 1
ATOM 575 N N . LEU A 1 86 ? 8.079 15.635 11.525 1.00 9.89 86 LEU A N 1
ATOM 576 C CA . LEU A 1 86 ? 9.458 15.301 11.148 1.00 10.83 86 LEU A CA 1
ATOM 577 C C . LEU A 1 86 ? 9.601 15.750 9.713 1.00 10.99 86 LEU A C 1
ATOM 578 O O . LEU A 1 86 ? 9.205 15.058 8.755 1.00 10.91 86 LEU A O 1
ATOM 583 N N . GLY A 1 87 ? 10.159 16.986 9.588 1.00 11.34 87 GLY A N 1
ATOM 584 C CA . GLY A 1 87 ? 10.226 17.559 8.260 1.00 10.79 87 GLY A CA 1
ATOM 585 C C . GLY A 1 87 ? 11.428 17.112 7.428 1.00 11.17 87 GLY A C 1
ATOM 586 O O . GLY A 1 87 ? 12.549 16.948 7.955 1.00 12.81 87 GLY A O 1
ATOM 587 N N . ASN A 1 88 ? 11.167 16.921 6.114 1.00 10.72 88 ASN A N 1
ATOM 588 C CA . ASN A 1 88 ? 12.259 16.587 5.206 1.00 11.13 88 ASN A CA 1
ATOM 589 C C . ASN A 1 88 ? 13.050 15.328 5.544 1.00 12.78 88 ASN A C 1
ATOM 590 O O . ASN A 1 88 ? 14.246 15.205 5.239 1.00 14.51 88 ASN A O 1
ATOM 595 N N . VAL A 1 89 ? 12.407 14.374 6.233 1.00 10.20 89 VAL A N 1
ATOM 596 C CA . VAL A 1 89 ? 13.033 13.063 6.371 1.00 10.74 89 VAL A CA 1
ATOM 597 C C . VAL A 1 89 ? 13.166 12.302 5.086 1.00 10.55 89 VAL A C 1
ATOM 598 O O . VAL A 1 89 ? 14.067 11.481 4.933 1.00 12.22 89 VAL A O 1
ATOM 602 N N . ASN A 1 90 ? 12.235 12.500 4.159 1.00 12.58 90 ASN A N 1
ATOM 603 C CA . ASN A 1 90 ? 12.307 11.809 2.850 1.00 12.85 90 ASN A CA 1
ATOM 604 C C . ASN A 1 90 ? 12.543 10.315 2.974 1.00 12.63 90 ASN A C 1
ATOM 605 O O . ASN A 1 90 ? 13.480 9.729 2.407 1.00 14.82 90 ASN A O 1
ATOM 610 N N . THR A 1 91 ? 11.629 9.688 3.736 1.00 11.87 91 THR A N 1
ATOM 611 C CA . THR A 1 91 ? 11.690 8.224 4.017 1.00 13.22 91 THR A CA 1
ATOM 612 C C . THR A 1 91 ? 10.723 7.495 3.130 1.00 13.18 91 THR A C 1
ATOM 613 O O . THR A 1 91 ? 10.007 8.113 2.288 1.00 12.80 91 THR A O 1
ATOM 617 N N . THR A 1 92 ? 10.692 6.169 3.236 1.00 12.31 92 THR A N 1
ATOM 618 C CA . THR A 1 92 ? 9.697 5.378 2.523 1.00 14.01 92 THR A CA 1
ATOM 619 C C . THR A 1 92 ? 9.266 4.290 3.479 1.00 13.50 92 THR A C 1
ATOM 620 O O . THR A 1 92 ? 10.035 3.885 4.379 1.00 13.91 92 THR A O 1
ATOM 624 N N . ARG A 1 93 ? 8.043 3.724 3.311 1.00 12.59 93 ARG A N 1
ATOM 625 C CA . ARG A 1 93 ? 7.584 2.650 4.214 1.00 12.16 93 ARG A CA 1
ATOM 626 C C . ARG A 1 93 ? 8.278 1.312 3.942 1.00 12.93 93 ARG A C 1
ATOM 627 O O . ARG A 1 93 ? 8.262 0.408 4.794 1.00 13.65 93 ARG A O 1
ATOM 635 N N . GLY A 1 94 ? 8.810 1.139 2.738 1.00 11.58 94 GLY A N 1
ATOM 636 C CA . GLY A 1 94 ? 9.387 -0.191 2.420 1.00 12.06 94 GLY A CA 1
ATOM 637 C C . GLY A 1 94 ? 8.337 -1.289 2.542 1.00 11.34 94 GLY A C 1
ATOM 638 O O . GLY A 1 94 ? 7.199 -1.136 2.130 1.00 13.25 94 GLY A O 1
ATOM 639 N N . ASN A 1 95 ? 8.795 -2.402 3.084 1.00 14.15 95 ASN A N 1
ATOM 640 C CA . ASN A 1 95 ? 7.901 -3.554 3.295 1.00 14.85 95 ASN A CA 1
ATOM 641 C C . ASN A 1 95 ? 7.166 -3.580 4.562 1.00 14.34 95 ASN A C 1
ATOM 642 O O . ASN A 1 95 ? 6.564 -4.576 4.902 1.00 14.13 95 ASN A O 1
ATOM 647 N N . ASN A 1 96 ? 7.103 -2.445 5.203 1.00 11.97 96 ASN A N 1
ATOM 648 C CA . ASN A 1 96 ? 6.423 -2.318 6.498 1.00 12.84 96 ASN A CA 1
ATOM 649 C C . ASN A 1 96 ? 4.937 -2.039 6.349 1.00 11.37 96 ASN A C 1
ATOM 650 O O . ASN A 1 96 ? 4.486 -1.161 5.573 1.00 12.63 96 ASN A O 1
ATOM 655 N N . LYS A 1 97 ? 4.119 -2.766 7.125 1.00 11.41 97 LYS A N 1
ATOM 656 C CA . LYS A 1 97 ? 2.716 -2.561 7.087 1.00 11.82 97 LYS A CA 1
ATOM 657 C C . LYS A 1 97 ? 2.243 -1.359 7.942 1.00 10.64 97 LYS A C 1
ATOM 658 O O . LYS A 1 97 ? 1.171 -0.798 7.663 1.00 11.29 97 LYS A O 1
ATOM 664 N N . TYR A 1 98 ? 3.029 -1.068 9.014 1.00 10.25 98 TYR A N 1
ATOM 665 C CA 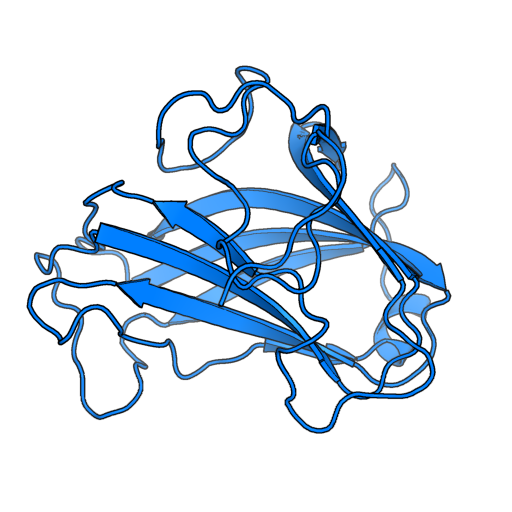. TYR A 1 98 ? 2.604 -0.090 10.001 1.00 9.42 98 TYR A CA 1
ATOM 666 C C . TYR A 1 98 ? 3.648 0.992 10.237 1.00 8.76 98 TYR A C 1
ATOM 667 O O . TYR A 1 98 ? 4.854 0.817 10.045 1.00 10.58 98 TYR A O 1
ATOM 676 N N . LEU A 1 99 ? 3.079 2.111 10.652 1.00 8.38 99 LEU A N 1
ATOM 677 C CA . LEU A 1 99 ? 3.924 3.022 11.489 1.00 9.02 99 LEU A CA 1
ATOM 678 C C . LEU A 1 99 ? 3.425 2.971 12.953 1.00 9.65 99 LEU A C 1
ATOM 679 O O . LEU A 1 99 ? 2.235 2.949 13.182 1.00 10.16 99 LEU A O 1
ATOM 684 N N . THR A 1 100 ? 4.395 3.002 13.851 1.00 8.51 100 THR A N 1
ATOM 685 C CA . THR A 1 100 ? 4.072 2.796 15.279 1.00 10.05 100 THR A CA 1
ATOM 686 C C . THR A 1 100 ? 4.972 3.668 16.140 1.00 9.15 100 THR A C 1
ATOM 687 O O . THR A 1 100 ? 6.018 4.125 15.708 1.00 11.00 100 THR A O 1
ATOM 691 N N . PHE A 1 101 ? 4.488 3.900 17.368 1.00 9.45 101 PHE A N 1
ATOM 692 C CA . PHE A 1 101 ? 5.329 4.640 18.339 1.00 8.69 101 PHE A CA 1
ATOM 693 C C . PHE A 1 101 ? 4.765 4.381 19.703 1.00 8.83 101 PHE A C 1
ATOM 694 O O . PHE A 1 101 ? 3.576 4.009 19.910 1.00 10.95 101 PHE A O 1
ATOM 702 N N . ASP A 1 102 ? 5.624 4.581 20.693 1.00 9.52 102 ASP A N 1
ATOM 703 C CA . ASP A 1 102 ? 5.215 4.663 22.104 1.00 9.37 102 ASP A CA 1
ATOM 704 C C . ASP A 1 102 ? 4.679 6.060 22.392 1.00 10.05 102 ASP A C 1
ATOM 705 O O . ASP A 1 102 ? 5.323 7.055 22.002 1.00 11.19 102 ASP A O 1
ATOM 710 N N . PHE A 1 103 ? 3.547 6.145 23.035 1.00 9.66 103 PHE A N 1
ATOM 711 C CA . PHE A 1 103 ? 2.896 7.413 23.392 1.00 10.03 103 PHE A CA 1
ATOM 712 C C . PHE A 1 103 ? 2.564 7.318 24.814 1.00 11.08 103 PHE A C 1
ATOM 713 O O . PHE A 1 103 ? 1.914 6.375 25.272 1.00 11.63 103 PHE A O 1
ATOM 721 N N . TYR A 1 104 ? 3.030 8.256 25.635 1.00 10.85 104 TYR A N 1
ATOM 722 C CA . TYR A 1 104 ? 2.790 8.195 27.090 1.00 10.10 104 TYR A CA 1
ATOM 723 C C . TYR A 1 104 ? 2.042 9.457 27.497 1.00 11.48 104 TYR A C 1
ATOM 724 O O . TYR A 1 104 ? 2.310 10.590 26.991 1.00 11.00 104 TYR A O 1
ATOM 733 N N . LEU A 1 105 ? 1.206 9.263 28.524 1.00 11.71 105 LEU A N 1
ATOM 734 C CA . LEU A 1 105 ? 0.491 10.412 29.206 1.00 12.00 105 LEU A CA 1
ATOM 735 C C . LEU A 1 105 ? 0.849 10.465 30.665 1.00 13.10 105 LEU A C 1
ATOM 736 O O . LEU A 1 105 ? 0.908 9.446 31.340 1.00 14.76 105 LEU A O 1
ATOM 741 N N . LYS A 1 106 ? 1.049 11.701 31.149 1.00 12.32 106 LYS A N 1
ATOM 742 C CA . LYS A 1 106 ? 1.155 11.909 32.648 1.00 13.52 106 LYS A CA 1
ATOM 743 C C . LYS A 1 106 ? 0.142 13.037 32.916 1.00 12.46 106 LYS A C 1
ATOM 744 O O . LYS A 1 106 ? 0.516 14.207 32.957 1.00 13.25 106 LYS A O 1
ATOM 750 N N . PRO A 1 107 ? -1.128 12.668 33.071 1.00 13.20 107 PRO A N 1
ATOM 751 C CA . PRO A 1 107 ? -2.158 13.742 33.297 1.00 14.24 107 PRO A CA 1
ATOM 752 C C . PRO A 1 107 ? -2.040 14.356 34.696 1.00 16.01 107 PRO A C 1
ATOM 753 O O . PRO A 1 107 ? -1.708 13.670 35.657 1.00 16.63 107 PRO A O 1
ATOM 757 N N . THR A 1 108 ? -2.256 15.669 34.755 1.00 14.07 108 THR A N 1
ATOM 758 C CA . THR A 1 108 ? -2.707 16.250 36.073 1.00 15.91 108 THR A CA 1
ATOM 759 C C . THR A 1 108 ? -4.191 16.278 36.140 1.00 17.39 108 THR A C 1
ATOM 760 O O . THR A 1 108 ? -4.757 16.463 37.186 1.00 17.69 108 THR A O 1
ATOM 764 N N . GLN A 1 109 ? -4.912 16.238 34.994 1.00 14.86 109 GLN A N 1
ATOM 765 C CA . GLN A 1 109 ? -6.366 16.171 34.979 1.00 14.59 109 GLN A CA 1
ATOM 766 C C . GLN A 1 109 ? -6.747 15.321 33.758 1.00 13.98 109 GLN A C 1
ATOM 767 O O . GLN A 1 109 ? -6.253 15.534 32.627 1.00 14.43 109 GLN A O 1
ATOM 773 N N . ALA A 1 110 ? -7.606 14.333 33.977 1.00 14.70 110 ALA A N 1
ATOM 774 C CA . ALA A 1 110 ? -8.131 13.482 32.844 1.00 14.27 110 ALA A CA 1
ATOM 775 C C . ALA A 1 110 ? -9.283 12.684 33.333 1.00 16.13 110 ALA A C 1
ATOM 776 O O . ALA A 1 110 ? -9.122 11.760 34.174 1.00 20.22 110 ALA A O 1
ATOM 778 N N . SER A 1 111 ? -10.428 13.118 32.882 1.00 14.74 111 SER A N 1
ATOM 779 C CA . SER A 1 111 ? -11.638 12.436 33.382 1.00 16.20 111 SER A CA 1
ATOM 780 C C . SER A 1 111 ? -12.748 12.242 32.394 1.00 17.02 111 SER A C 1
ATOM 781 O O . SER A 1 111 ? -13.626 11.372 32.657 1.00 18.47 111 SER A O 1
ATOM 784 N N . LYS A 1 112 ? -12.756 13.013 31.317 1.00 16.30 112 LYS A N 1
ATOM 785 C CA . LYS A 1 112 ? -13.862 12.981 30.330 1.00 16.59 112 LYS A CA 1
ATOM 786 C C . LYS A 1 112 ? -13.395 13.321 28.944 1.00 15.59 112 LYS A C 1
ATOM 787 O O . LYS A 1 112 ? -12.260 13.896 28.734 1.00 15.09 112 LYS A O 1
ATOM 793 N N . GLY A 1 113 ? -14.229 12.961 27.957 1.00 14.31 113 GLY A N 1
ATOM 794 C CA . GLY A 1 113 ? -13.793 13.142 26.578 1.00 13.52 113 GLY A CA 1
ATOM 795 C C . GLY A 1 113 ? -12.684 12.190 26.254 1.00 13.06 113 GLY A C 1
ATOM 796 O O . GLY A 1 113 ? -12.430 11.158 26.971 1.00 14.43 113 GLY A O 1
ATOM 797 N N . SER A 1 114 ? -11.997 12.525 25.136 1.00 13.26 114 SER A N 1
ATOM 798 C CA . SER A 1 114 ? -10.971 11.652 24.630 1.00 12.67 114 SER A CA 1
ATOM 799 C C . SER A 1 114 ? -9.865 12.402 23.924 1.00 12.71 114 SER A C 1
ATOM 800 O O . SER A 1 114 ? -9.996 13.621 23.673 1.00 13.56 114 SER A O 1
ATOM 803 N N . LEU A 1 115 ? -8.734 11.736 23.688 1.00 10.50 115 LEU A N 1
ATOM 804 C CA . LEU A 1 115 ? -7.721 12.263 22.725 1.00 10.24 115 LEU A CA 1
ATOM 805 C C . LEU A 1 115 ? -7.828 11.494 21.409 1.00 12.20 115 LEU A C 1
ATOM 806 O O . LEU A 1 115 ? -8.095 10.245 21.467 1.00 12.76 115 LEU A O 1
ATOM 811 N N . THR A 1 116 ? -7.753 12.177 20.281 1.00 12.20 116 THR A N 1
ATOM 812 C CA . THR A 1 116 ? -7.816 11.494 18.965 1.00 11.59 116 THR A CA 1
ATOM 813 C C . THR A 1 116 ? -6.503 11.713 18.278 1.00 9.73 116 THR A C 1
ATOM 814 O O . THR A 1 116 ? -6.106 12.848 18.027 1.00 11.83 116 THR A O 1
ATOM 818 N N . ILE A 1 117 ? -5.731 10.637 18.102 1.00 9.47 117 ILE A N 1
ATOM 819 C CA . ILE A 1 117 ? -4.330 10.741 17.549 1.00 10.08 117 ILE A CA 1
ATOM 820 C C . ILE A 1 117 ? -4.377 10.424 16.051 1.00 10.13 117 ILE A C 1
ATOM 821 O O . ILE A 1 117 ? -4.886 9.313 15.698 1.00 10.30 117 ILE A O 1
ATOM 826 N N . SER A 1 118 ? -3.970 11.346 15.210 1.00 8.97 118 SER A N 1
ATOM 827 C CA . SER A 1 118 ? -3.916 11.170 13.743 1.00 9.02 118 SER A CA 1
ATOM 828 C C . SER A 1 118 ? -2.486 11.153 13.230 1.00 9.94 118 SER A C 1
ATOM 829 O O . SER A 1 118 ? -1.561 11.812 13.832 1.00 9.71 118 SER A O 1
ATOM 832 N N . LEU A 1 119 ? -2.293 10.425 12.151 1.00 9.94 119 LEU A N 1
ATOM 833 C CA . LEU A 1 119 ? -0.999 10.371 11.439 1.00 8.32 119 LEU A CA 1
ATOM 834 C C . LEU A 1 119 ? -1.167 10.793 10.012 1.00 9.65 119 LEU A C 1
ATOM 835 O O . LEU A 1 119 ? -2.128 10.406 9.329 1.00 10.39 119 LEU A O 1
ATOM 840 N N . ALA A 1 120 ? -0.247 11.658 9.571 1.00 8.49 120 ALA A N 1
ATOM 841 C CA . ALA A 1 120 ? -0.206 11.972 8.164 1.00 8.28 120 ALA A CA 1
ATOM 842 C C . ALA A 1 120 ? 1.204 12.077 7.672 1.00 9.00 120 ALA A C 1
ATOM 843 O O . ALA A 1 120 ? 2.177 12.075 8.390 1.00 10.30 120 ALA A O 1
ATOM 845 N N . PHE A 1 121 ? 1.284 12.124 6.330 1.00 9.68 121 PHE A N 1
ATOM 846 C CA . PHE A 1 121 ? 2.589 12.235 5.617 1.00 11.25 121 PHE A CA 1
ATOM 847 C C . PHE A 1 121 ? 2.449 13.342 4.622 1.00 11.03 121 PHE A C 1
ATOM 848 O O . PHE A 1 121 ? 1.349 13.746 4.218 1.00 10.25 121 PHE A O 1
ATOM 856 N N . ALA A 1 122 ? 3.607 13.753 4.069 1.00 10.02 122 ALA A N 1
ATOM 857 C CA . ALA A 1 122 ? 3.588 14.715 2.930 1.00 10.24 122 ALA A CA 1
ATOM 858 C C . ALA A 1 122 ? 4.377 14.047 1.766 1.00 11.44 122 ALA A C 1
ATOM 859 O O . ALA A 1 122 ? 5.567 14.259 1.645 1.00 11.30 122 ALA A O 1
ATOM 861 N N . PRO A 1 123 ? 3.683 13.289 0.895 1.00 10.53 123 PRO A N 1
ATOM 862 C CA . PRO A 1 123 ? 4.386 12.652 -0.233 1.00 10.22 123 PRO A CA 1
ATOM 863 C C . PRO A 1 123 ? 4.366 13.606 -1.426 1.00 12.90 123 PRO A C 1
ATOM 864 O O . PRO A 1 123 ? 3.303 14.071 -1.818 1.00 11.97 123 PRO A O 1
ATOM 868 N N . PRO A 1 124 ? 5.564 13.975 -1.968 1.00 11.23 124 PRO A N 1
ATOM 869 C CA . PRO A 1 124 ? 5.501 14.932 -3.136 1.00 13.02 124 PRO A CA 1
ATOM 870 C C . PRO A 1 124 ? 4.735 14.391 -4.288 1.00 13.45 124 PRO A C 1
ATOM 871 O O . PRO A 1 124 ? 4.188 15.229 -5.050 1.00 15.03 124 PRO A O 1
ATOM 875 N N . SER A 1 125 ? 4.520 13.079 -4.404 1.00 12.64 125 SER A N 1
ATOM 876 C CA . SER A 1 125 ? 3.816 12.510 -5.540 1.00 12.82 125 SER A CA 1
ATOM 877 C C . SER A 1 125 ? 2.307 12.549 -5.346 1.00 14.36 125 SER A C 1
ATOM 878 O O . SER A 1 125 ? 1.533 12.171 -6.251 1.00 16.00 125 SER A O 1
ATOM 881 N N . LEU A 1 126 ? 1.875 12.938 -4.111 1.00 13.16 126 LEU A N 1
ATOM 882 C CA . LEU A 1 126 ? 0.472 12.830 -3.732 1.00 13.35 126 LEU A CA 1
ATOM 883 C C . LEU A 1 126 ? -0.042 14.149 -3.150 1.00 12.08 126 LEU A C 1
ATOM 884 O O . LEU A 1 126 ? -0.755 14.160 -2.053 1.00 12.89 126 LEU A O 1
ATOM 889 N N . GLY A 1 127 ? 0.356 15.260 -3.766 1.00 13.22 127 GLY A N 1
ATOM 890 C CA . GLY A 1 127 ? -0.187 16.576 -3.321 1.00 13.37 127 GLY A CA 1
ATOM 891 C C . GLY A 1 127 ? 0.360 17.019 -1.932 1.00 14.11 127 GLY A C 1
ATOM 892 O O . GLY A 1 127 ? -0.230 17.895 -1.264 1.00 13.98 127 GLY A O 1
ATOM 893 N N . PHE A 1 128 ? 1.475 16.387 -1.456 1.00 12.23 128 PHE A N 1
ATOM 894 C CA . PHE A 1 128 ? 2.059 16.779 -0.139 1.00 11.27 128 PHE A CA 1
ATOM 895 C C . PHE A 1 128 ? 1.160 16.489 0.991 1.00 10.57 128 PHE A C 1
ATOM 896 O O . PHE A 1 128 ? 1.367 17.052 2.100 1.00 12.24 128 PHE A O 1
ATOM 904 N N . TRP A 1 129 ? 0.203 15.543 0.854 1.00 10.65 129 TRP A N 1
ATOM 905 C CA . TRP A 1 129 ? -0.602 15.199 2.055 1.00 11.40 129 TRP A CA 1
ATOM 906 C C . TRP A 1 129 ? -1.202 13.853 1.809 1.00 11.32 129 TRP A C 1
ATOM 907 O O . TRP A 1 129 ? -1.836 13.606 0.776 1.00 13.10 129 TRP A O 1
ATOM 918 N N . ALA A 1 130 ? -1.002 12.947 2.734 1.00 10.32 130 ALA A N 1
ATOM 919 C CA . ALA A 1 130 ? -1.682 11.615 2.703 1.00 9.79 130 ALA A CA 1
ATOM 920 C C . ALA A 1 130 ? -1.930 11.286 4.204 1.00 12.07 130 ALA A C 1
ATOM 921 O O . ALA A 1 130 ? -0.995 11.237 4.974 1.00 13.88 130 ALA A O 1
ATOM 923 N N . GLN A 1 131 ? -3.174 11.007 4.525 1.00 10.24 131 GLN A N 1
ATOM 924 C CA . GLN A 1 131 ? -3.554 10.871 5.957 1.00 10.03 131 GLN A CA 1
ATOM 925 C C . GLN A 1 131 ? -4.007 9.450 6.213 1.00 10.37 131 GLN A C 1
ATOM 926 O O . GLN A 1 131 ? -4.863 8.911 5.525 1.00 11.52 131 GLN A O 1
ATOM 932 N N . ALA A 1 132 ? -3.439 8.845 7.259 1.00 9.21 132 ALA A N 1
ATOM 933 C CA . ALA A 1 132 ? -3.933 7.511 7.640 1.00 8.69 132 ALA A CA 1
ATOM 934 C C . ALA A 1 132 ? -5.384 7.615 8.131 1.00 10.99 132 ALA A C 1
ATOM 935 O O . ALA A 1 132 ? -5.849 8.536 8.819 1.00 11.50 132 ALA A O 1
ATOM 937 N N . THR A 1 133 ? -6.180 6.630 7.607 1.00 11.09 133 THR A N 1
ATOM 938 C CA . THR A 1 133 ? -7.614 6.598 7.937 1.00 11.38 133 THR A CA 1
ATOM 939 C C . THR A 1 133 ? -7.833 6.280 9.407 1.00 9.41 133 THR A C 1
ATOM 940 O O . THR A 1 133 ? -8.795 6.769 10.035 1.00 11.50 133 THR A O 1
ATOM 944 N N . GLY A 1 134 ? -6.924 5.483 9.947 1.00 10.72 134 GLY A N 1
ATOM 945 C CA . GLY A 1 134 ? -7.205 4.942 11.285 1.00 10.96 134 GLY A CA 1
ATOM 946 C C . GLY A 1 134 ? -6.841 5.822 12.481 1.00 9.97 134 GLY A C 1
ATOM 947 O O . GLY A 1 134 ? -5.955 5.458 13.299 1.00 11.22 134 GLY A O 1
ATOM 948 N N . ASP A 1 135 ? -7.568 6.897 12.649 1.00 10.07 135 ASP A N 1
ATOM 949 C CA . ASP A 1 135 ? -7.379 7.721 13.883 1.00 11.43 135 ASP A CA 1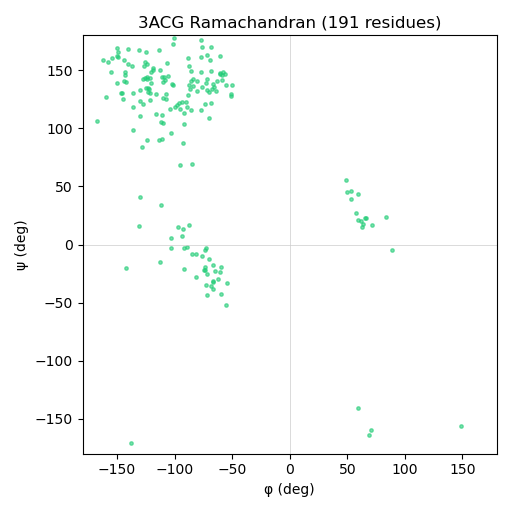
ATOM 950 C C . ASP A 1 135 ? -7.644 6.851 15.099 1.00 10.12 135 ASP A C 1
ATOM 951 O O . ASP A 1 135 ? -8.494 5.890 15.106 1.00 11.56 135 ASP A O 1
ATOM 956 N N . VAL A 1 136 ? -6.843 7.068 16.135 1.00 11.38 136 VAL A N 1
ATOM 957 C CA . VAL A 1 136 ? -6.939 6.292 17.380 1.00 11.19 136 VAL A CA 1
ATOM 958 C C . VAL A 1 136 ? -7.463 7.146 18.458 1.00 11.85 136 VAL A C 1
ATOM 959 O O . VAL A 1 136 ? -6.908 8.219 18.751 1.00 10.95 136 VAL A O 1
ATOM 963 N N . ASN A 1 137 ? -8.527 6.697 19.117 1.00 12.19 137 ASN A N 1
ATOM 964 C CA . ASN A 1 137 ? -9.147 7.451 20.201 1.00 12.61 137 ASN A CA 1
ATOM 965 C C . ASN A 1 137 ? -8.843 6.790 21.536 1.00 14.00 137 ASN A C 1
ATOM 966 O O . ASN A 1 137 ? -8.906 5.568 21.709 1.00 14.14 137 ASN A O 1
ATOM 971 N N . ILE A 1 138 ? -8.368 7.635 22.466 1.00 11.62 138 ILE A N 1
ATOM 972 C CA . ILE A 1 138 ? -8.098 7.215 23.847 1.00 12.38 138 ILE A CA 1
ATOM 973 C C . ILE A 1 138 ? -9.118 7.904 24.805 1.00 11.47 138 ILE A C 1
ATOM 974 O O . ILE A 1 138 ? -8.982 9.126 25.039 1.00 12.13 138 ILE A O 1
ATOM 979 N N . PRO A 1 139 ? -10.122 7.201 25.331 1.00 12.24 139 PRO A N 1
ATOM 980 C CA . PRO A 1 139 ? -11.086 7.810 26.230 1.00 13.19 139 PRO A CA 1
ATOM 981 C C . PRO A 1 139 ? -10.405 8.080 27.546 1.00 12.67 139 PRO A C 1
ATOM 982 O O . PRO A 1 139 ? -9.675 7.243 28.073 1.00 15.27 139 PRO A O 1
ATOM 986 N N . LEU A 1 140 ? -10.593 9.282 28.077 1.00 12.07 140 LEU A N 1
ATOM 987 C CA . LEU A 1 140 ? -9.941 9.605 29.373 1.00 12.41 140 LEU A CA 1
ATOM 988 C C . LEU A 1 140 ? -10.540 8.918 30.555 1.00 17.38 140 LEU A C 1
ATOM 989 O O . LEU A 1 140 ? -9.761 8.641 31.480 1.00 19.91 140 LEU A O 1
ATOM 994 N N . SER A 1 141 ? -11.808 8.548 30.444 1.00 17.38 141 SER A N 1
ATOM 995 C CA . SER A 1 141 ? -12.385 7.633 31.553 1.00 22.36 141 SER A CA 1
ATOM 996 C C . SER A 1 141 ? -11.738 6.219 31.582 1.00 21.41 141 SER A C 1
ATOM 997 O O . SER A 1 141 ? -11.689 5.518 32.638 1.00 26.23 141 SER A O 1
ATOM 1000 N N . SER A 1 142 ? -11.072 5.805 30.520 1.00 23.33 142 SER A N 1
ATOM 1001 C CA . SER A 1 142 ? -10.447 4.475 30.523 1.00 24.57 142 SER A CA 1
ATOM 1002 C C . SER A 1 142 ? -9.206 4.550 31.445 1.00 25.39 142 SER A C 1
ATOM 1003 O O . SER A 1 142 ? -8.650 3.495 31.834 1.00 26.94 142 SER A O 1
ATOM 1006 N N . LEU A 1 143 ? -8.631 5.760 31.691 1.00 21.80 143 LEU A N 1
ATOM 1007 C CA . LEU A 1 143 ? -7.261 5.692 32.244 1.00 22.39 143 LEU A CA 1
ATOM 1008 C C . LEU A 1 143 ? -7.223 5.244 33.674 1.00 24.95 143 LEU A C 1
ATOM 1009 O O . LEU A 1 143 ? -6.299 4.577 34.178 1.00 23.84 143 LEU A O 1
ATOM 1014 N N . SER A 1 144 ? -8.201 5.630 34.434 1.00 26.49 144 SER A N 1
ATOM 1015 C CA . SER A 1 144 ? -8.032 5.381 35.878 1.00 30.09 144 SER A CA 1
ATOM 1016 C C . SER A 1 144 ? -7.928 3.866 36.168 1.00 30.72 144 SER A C 1
ATOM 1017 O O . SER A 1 144 ? -7.211 3.499 37.110 1.00 32.97 144 SER A O 1
ATOM 1020 N N . LYS A 1 145 ? -8.560 3.005 35.365 1.00 27.24 145 LYS A N 1
ATOM 1021 C CA . LYS A 1 145 ? -8.379 1.551 35.475 1.00 27.81 145 LYS A CA 1
ATOM 1022 C C . LYS A 1 145 ? -7.132 0.944 34.802 1.00 26.29 145 LYS A C 1
ATOM 1023 O O . LYS A 1 145 ? -6.857 -0.226 34.987 1.00 26.43 145 LYS A O 1
ATOM 1029 N N . MET A 1 146 ? -6.387 1.740 34.025 1.00 22.54 146 MET A N 1
ATOM 1030 C CA . MET A 1 146 ? -5.191 1.250 33.348 1.00 19.34 146 MET A CA 1
ATOM 1031 C C . MET A 1 146 ? -3.972 1.291 34.293 1.00 18.40 146 MET A C 1
ATOM 1032 O O . MET A 1 146 ? -3.759 2.296 34.979 1.00 19.32 146 MET A O 1
ATOM 1037 N N . LYS A 1 147 ? -3.190 0.215 34.268 1.00 17.23 147 LYS A N 1
ATOM 1038 C CA . LYS A 1 147 ? -1.988 0.154 35.029 1.00 17.87 147 LYS A CA 1
ATOM 1039 C C . LYS A 1 147 ? -0.945 1.144 34.498 1.00 16.16 147 LYS A C 1
ATOM 1040 O O . LYS A 1 147 ? -0.712 1.187 33.274 1.00 17.87 147 LYS A O 1
ATOM 1046 N N . LYS A 1 148 ? -0.320 1.882 35.391 1.00 16.29 148 LYS A N 1
ATOM 1047 C CA . LYS A 1 148 ? 0.734 2.813 34.990 1.00 17.15 148 LYS A CA 1
ATOM 1048 C C . LYS A 1 148 ? 2.098 2.122 34.972 1.00 17.04 148 LYS A C 1
ATOM 1049 O O . LYS A 1 148 ? 2.357 1.031 35.583 1.00 18.58 148 LYS A O 1
ATOM 1055 N N . THR A 1 149 ? 3.002 2.757 34.246 1.00 13.93 149 THR A N 1
ATOM 1056 C CA . THR A 1 149 ? 4.418 2.350 34.309 1.00 15.62 149 THR A CA 1
ATOM 1057 C C . THR A 1 149 ? 4.991 2.704 35.712 1.00 16.40 149 THR A C 1
ATOM 1058 O O . THR A 1 149 ? 4.393 3.396 36.526 1.00 15.26 149 THR A O 1
ATOM 1062 N N . THR A 1 150 ? 6.203 2.189 35.973 1.00 17.34 150 THR A N 1
ATOM 1063 C CA . THR A 1 150 ? 6.746 2.428 37.332 1.00 19.72 150 THR A CA 1
ATOM 1064 C C . THR A 1 150 ? 7.015 3.911 37.625 1.00 19.18 150 THR A C 1
ATOM 1065 O O . THR A 1 150 ? 7.083 4.330 38.789 1.00 23.18 150 THR A O 1
ATOM 1069 N N . ASP A 1 151 ? 7.197 4.765 36.590 1.00 15.58 151 ASP A N 1
ATOM 1070 C CA . ASP A 1 151 ? 7.430 6.169 36.701 1.00 14.14 151 ASP A CA 1
ATOM 1071 C C . ASP A 1 151 ? 6.118 6.999 36.519 1.00 14.44 151 ASP A C 1
ATOM 1072 O O . ASP A 1 151 ? 6.141 8.212 36.306 1.00 18.37 151 ASP A O 1
ATOM 1077 N N . GLY A 1 152 ? 4.966 6.266 36.606 1.00 15.86 152 GLY A N 1
ATOM 1078 C CA . GLY A 1 152 ? 3.706 6.940 36.713 1.00 15.30 152 GLY A CA 1
ATOM 1079 C C . GLY A 1 152 ? 3.010 7.427 35.434 1.00 14.75 152 GLY A C 1
ATOM 1080 O O . GLY A 1 152 ? 2.206 8.355 35.459 1.00 16.27 152 GLY A O 1
ATOM 1081 N N . LEU A 1 153 ? 3.361 6.781 34.352 1.00 14.40 153 LEU A N 1
ATOM 1082 C CA . LEU A 1 153 ? 2.833 7.154 33.029 1.00 14.25 153 LEU A CA 1
ATOM 1083 C C . LEU A 1 153 ? 1.832 6.140 32.556 1.00 13.55 153 LEU A C 1
ATOM 1084 O O . LEU A 1 153 ? 1.880 4.934 32.892 1.00 13.66 153 LEU A O 1
ATOM 1089 N N . TYR A 1 154 ? 0.955 6.594 31.665 1.00 12.02 154 TYR A N 1
ATOM 1090 C CA . TYR A 1 154 ? 0.111 5.619 30.936 1.00 11.80 154 TYR A CA 1
ATOM 1091 C C . TYR A 1 154 ? 0.809 5.354 29.565 1.00 11.84 154 TYR A C 1
ATOM 1092 O O . TYR A 1 154 ? 1.058 6.310 28.832 1.00 12.07 154 TYR A O 1
ATOM 1101 N N . HIS A 1 155 ? 1.138 4.071 29.291 1.00 10.76 155 HIS A N 1
ATOM 1102 C CA . HIS A 1 155 ? 1.926 3.717 28.125 1.00 10.78 155 HIS A CA 1
ATOM 1103 C C . HIS A 1 155 ? 1.021 3.114 27.048 1.00 11.96 155 HIS A C 1
ATOM 1104 O O . HIS A 1 155 ? 0.461 2.025 27.204 1.00 12.18 155 HIS A O 1
ATOM 1111 N N . PHE A 1 156 ? 0.913 3.780 25.899 1.00 9.56 156 PHE A N 1
ATOM 1112 C CA . PHE A 1 156 ? 0.243 3.228 24.734 1.00 9.88 156 PHE A CA 1
ATOM 1113 C C . PHE A 1 156 ? 1.278 2.949 23.658 1.00 9.45 156 PHE A C 1
ATOM 1114 O O . PHE A 1 156 ? 2.311 3.667 23.518 1.00 11.00 156 PHE A O 1
ATOM 1122 N N . GLN A 1 157 ? 1.097 1.867 22.885 1.00 10.81 157 GLN A N 1
ATOM 1123 C CA . GLN A 1 157 ? 1.856 1.670 21.641 1.00 9.56 157 GLN A CA 1
ATOM 1124 C C . GLN A 1 157 ? 0.837 1.829 20.528 1.00 10.32 157 GLN A C 1
ATOM 1125 O O . GLN A 1 157 ? -0.062 0.984 20.471 1.00 11.57 157 GLN A O 1
ATOM 1131 N N . VAL A 1 158 ? 0.949 2.892 19.747 1.00 9.50 158 VAL A N 1
ATOM 1132 C CA . VAL A 1 158 ? -0.120 3.233 18.817 1.00 9.14 158 VAL A CA 1
ATOM 1133 C C . VAL A 1 158 ? 0.394 2.735 17.442 1.00 10.58 158 VAL A C 1
ATOM 1134 O O . VAL A 1 158 ? 1.550 2.900 17.087 1.00 10.64 158 VAL A O 1
ATOM 1138 N N . LYS A 1 159 ? -0.552 2.099 16.688 1.00 10.87 159 LYS A N 1
ATOM 1139 C CA . LYS A 1 159 ? -0.225 1.547 15.349 1.00 10.62 159 LYS A CA 1
ATOM 1140 C C . LYS A 1 159 ? -1.162 2.135 14.336 1.00 10.30 159 LYS A C 1
ATOM 1141 O O . LYS A 1 159 ? -2.376 2.319 14.576 1.00 11.84 159 LYS A O 1
ATOM 1147 N N . TYR A 1 160 ? -0.570 2.371 13.114 1.00 10.21 160 TYR A N 1
ATOM 1148 C CA . TYR A 1 160 ? -1.365 2.847 11.917 1.00 9.03 160 TYR A CA 1
ATOM 1149 C C . TYR A 1 160 ? -1.072 1.930 10.768 1.00 9.63 160 TYR A C 1
ATOM 1150 O O . TYR A 1 160 ? 0.080 1.801 10.353 1.00 9.59 160 TYR A O 1
ATOM 1159 N N . ASP A 1 161 ? -2.194 1.301 10.253 1.00 9.73 161 ASP A N 1
ATOM 1160 C CA . ASP A 1 161 ? -2.129 0.511 9.055 1.00 10.98 161 ASP A CA 1
ATOM 1161 C C . ASP A 1 161 ? -1.910 1.380 7.801 1.00 10.47 161 ASP A C 1
ATOM 1162 O O . ASP A 1 161 ? -2.848 2.122 7.456 1.00 9.98 161 ASP A O 1
ATOM 1167 N N . LEU A 1 162 ? -0.697 1.282 7.224 1.00 10.46 162 LEU A N 1
ATOM 1168 C CA . LEU A 1 162 ? -0.335 2.167 6.128 1.00 11.51 162 LEU A CA 1
ATOM 1169 C C . LEU A 1 162 ? -1.062 1.790 4.815 1.00 10.12 162 LEU A C 1
ATOM 1170 O O . LEU A 1 162 ? -0.909 2.553 3.828 1.00 11.87 162 LEU A O 1
ATOM 1175 N N . ASP A 1 163 ? -1.819 0.677 4.826 1.00 9.30 163 ASP A N 1
ATOM 1176 C CA . ASP A 1 163 ? -2.631 0.363 3.622 1.00 10.66 163 ASP A CA 1
ATOM 1177 C C . ASP A 1 163 ? -4.036 1.015 3.715 1.00 10.92 163 ASP A C 1
ATOM 1178 O O . ASP A 1 163 ? -4.821 0.806 2.829 1.00 15.14 163 ASP A O 1
ATOM 1183 N N . LYS A 1 164 ? -4.310 1.682 4.825 1.00 10.73 164 LYS A N 1
ATOM 1184 C CA . LYS A 1 164 ? -5.589 2.387 5.033 1.00 11.39 164 LYS A CA 1
ATOM 1185 C C . LYS A 1 164 ? -5.330 3.905 5.090 1.00 11.20 164 LYS A C 1
ATOM 1186 O O . LYS A 1 164 ? -4.968 4.486 6.114 1.00 10.45 164 LYS A O 1
ATOM 1192 N N . ILE A 1 165 ? -5.396 4.516 3.912 1.00 12.08 165 ILE A N 1
ATOM 1193 C CA . ILE A 1 165 ? -5.068 5.946 3.694 1.00 11.12 165 ILE A CA 1
ATOM 1194 C C . ILE A 1 165 ? -6.310 6.638 3.099 1.00 12.33 165 ILE A C 1
ATOM 1195 O O . ILE A 1 165 ? -6.981 6.029 2.230 1.00 12.55 165 ILE A O 1
ATOM 1200 N N . ASN A 1 166 ? -6.559 7.889 3.489 1.00 11.22 166 ASN A N 1
ATOM 1201 C CA . ASN A 1 166 ? -7.772 8.622 2.965 1.00 11.81 166 ASN A CA 1
ATOM 1202 C C . ASN A 1 166 ? -7.581 8.990 1.484 1.00 11.76 166 ASN A C 1
ATOM 1203 O O . ASN A 1 166 ? -6.481 9.064 0.911 1.00 12.10 166 ASN A O 1
ATOM 1208 N N . ASP A 1 167 ? -8.752 9.300 0.895 1.00 12.20 167 ASP A N 1
ATOM 1209 C CA . ASP A 1 167 ? -8.790 9.922 -0.439 1.00 11.72 167 ASP A CA 1
ATOM 1210 C C . ASP A 1 167 ? -8.285 9.031 -1.600 1.00 13.44 167 ASP A C 1
ATOM 1211 O O . ASP A 1 167 ? -7.851 9.534 -2.641 1.00 15.34 167 ASP A O 1
ATOM 1216 N N . GLY A 1 168 ? -8.318 7.749 -1.391 1.00 14.56 168 GLY A N 1
ATOM 1217 C CA . GLY A 1 168 ? -7.872 6.749 -2.366 1.00 14.41 168 GLY A CA 1
ATOM 1218 C C . GLY A 1 168 ? -6.400 6.844 -2.683 1.00 16.73 168 GLY A C 1
ATOM 1219 O O . GLY A 1 168 ? -5.876 6.221 -3.627 1.00 17.65 168 GLY A O 1
ATOM 1220 N N . LYS A 1 169 ? -5.630 7.535 -1.812 1.00 11.76 169 LYS A N 1
ATOM 1221 C CA . LYS A 1 169 ? -4.197 7.662 -2.008 1.00 12.77 169 LYS A CA 1
ATOM 1222 C C . LYS A 1 169 ? -3.509 6.379 -1.512 1.00 14.10 169 LYS A C 1
ATOM 1223 O O . LYS A 1 169 ? -3.904 5.811 -0.521 1.00 15.89 169 LYS A O 1
ATOM 1229 N N . VAL A 1 170 ? -2.514 5.946 -2.232 1.00 12.10 170 VAL A N 1
ATOM 1230 C CA . VAL A 1 170 ? -1.808 4.706 -1.910 1.00 12.39 170 VAL A CA 1
ATOM 1231 C C . VAL A 1 170 ? -0.322 4.987 -1.688 1.00 11.07 170 VAL A C 1
ATOM 1232 O O . VAL A 1 170 ? 0.422 5.603 -2.515 1.00 12.89 170 VAL A O 1
ATOM 1236 N N . LEU A 1 171 ? 0.156 4.578 -0.508 1.00 10.39 171 LEU A N 1
ATOM 1237 C CA . LEU A 1 171 ? 1.632 4.660 -0.198 1.00 10.29 171 LEU A CA 1
ATOM 1238 C C . LEU A 1 171 ? 2.276 3.320 -0.598 1.00 11.90 171 LEU A C 1
ATOM 1239 O O . LEU A 1 171 ? 2.074 2.264 0.015 1.00 13.88 171 LEU A O 1
ATOM 1244 N N . THR A 1 172 ? 2.951 3.361 -1.717 1.00 10.56 172 THR A N 1
ATOM 1245 C CA . THR A 1 172 ? 3.723 2.152 -2.141 1.00 11.43 172 THR A CA 1
ATOM 1246 C C . THR A 1 172 ? 4.961 2.050 -1.337 1.00 12.67 172 THR A C 1
ATOM 1247 O O . THR A 1 172 ? 5.404 2.992 -0.627 1.00 13.34 172 THR A O 1
ATOM 1251 N N . ALA A 1 173 ? 5.631 0.875 -1.487 1.00 12.87 173 ALA A N 1
ATOM 1252 C CA . ALA A 1 173 ? 6.888 0.699 -0.786 1.00 11.20 173 ALA A CA 1
ATOM 1253 C C . ALA A 1 173 ? 7.925 1.799 -1.050 1.00 13.01 173 ALA A C 1
ATOM 1254 O O . ALA A 1 173 ? 8.739 2.074 -0.140 1.00 13.01 173 ALA A O 1
ATOM 1256 N N . ASN A 1 174 ? 7.920 2.349 -2.283 1.00 14.66 174 ASN A N 1
ATOM 1257 C CA . ASN A 1 174 ? 8.838 3.339 -2.724 1.00 14.73 174 ASN A CA 1
ATOM 1258 C C . ASN A 1 174 ? 8.339 4.759 -2.799 1.00 15.35 174 ASN A C 1
ATOM 1259 O O . ASN A 1 174 ? 9.101 5.640 -3.156 1.00 16.85 174 ASN A O 1
ATOM 1264 N N . THR A 1 175 ? 7.111 5.003 -2.330 1.00 10.46 175 THR A N 1
ATOM 1265 C CA . THR A 1 175 ? 6.641 6.348 -2.328 1.00 13.08 175 THR A CA 1
ATOM 1266 C C . THR A 1 175 ? 7.387 7.234 -1.343 1.00 12.73 175 THR A C 1
ATOM 1267 O O . THR A 1 175 ? 7.366 6.946 -0.117 1.00 12.56 175 THR A O 1
ATOM 1271 N N . VAL A 1 176 ? 8.018 8.327 -1.800 1.00 12.73 176 VAL A N 1
ATOM 1272 C CA . VAL A 1 176 ? 8.750 9.173 -0.879 1.00 12.43 176 VAL A CA 1
ATOM 1273 C C . VAL A 1 176 ? 7.779 9.926 0.035 1.00 12.05 176 VAL A C 1
ATOM 1274 O O . VAL A 1 176 ? 6.788 10.528 -0.420 1.00 12.41 176 VAL A O 1
ATOM 1278 N N . LEU A 1 177 ? 8.081 9.858 1.343 1.00 10.56 177 LEU A N 1
ATOM 1279 C CA . LEU A 1 177 ? 7.298 10.550 2.362 1.00 10.38 177 LEU A CA 1
ATOM 1280 C C . LEU A 1 177 ? 8.209 11.651 2.841 1.00 11.74 177 LEU A C 1
ATOM 1281 O O . LEU A 1 177 ? 9.153 11.425 3.649 1.00 11.47 177 LEU A O 1
ATOM 1286 N N . ARG A 1 178 ? 7.946 12.884 2.418 1.00 9.93 178 ARG A N 1
ATOM 1287 C CA . ARG A 1 178 ? 8.935 13.949 2.768 1.00 10.15 178 ARG A CA 1
ATOM 1288 C C . ARG A 1 178 ? 8.861 14.289 4.245 1.00 10.76 178 ARG A C 1
ATOM 1289 O O . ARG A 1 178 ? 9.873 14.426 4.912 1.00 10.71 178 ARG A O 1
ATOM 1297 N N . ASP A 1 179 ? 7.629 14.408 4.786 1.00 9.96 179 ASP A N 1
ATOM 1298 C CA . ASP A 1 179 ? 7.376 14.723 6.210 1.00 9.83 179 ASP A CA 1
ATOM 1299 C C . ASP A 1 179 ? 6.460 13.636 6.754 1.00 8.77 179 ASP A C 1
ATOM 1300 O O . ASP A 1 179 ? 5.701 12.972 6.084 1.00 10.12 179 ASP A O 1
ATOM 1305 N N . ILE A 1 180 ? 6.562 13.516 8.120 1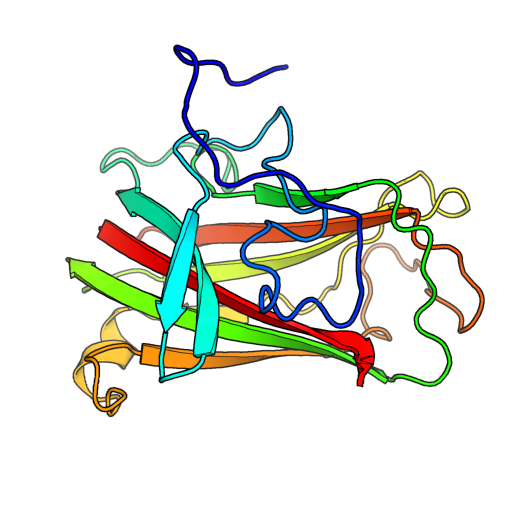.00 9.22 180 ILE A N 1
ATOM 1306 C CA . ILE A 1 180 ? 5.596 12.711 8.925 1.00 10.25 180 ILE A CA 1
ATOM 1307 C C . ILE A 1 180 ? 5.034 13.647 9.935 1.00 10.76 180 ILE A C 1
ATOM 1308 O O . ILE A 1 180 ? 5.774 14.418 10.621 1.00 10.83 180 ILE A O 1
ATOM 1313 N N . THR A 1 181 ? 3.737 13.592 10.098 1.00 9.17 181 THR A N 1
ATOM 1314 C CA . THR A 1 181 ? 3.013 14.453 11.077 1.00 8.90 181 THR A CA 1
ATOM 1315 C C . THR A 1 181 ? 2.179 13.634 12.027 1.00 8.79 181 THR A C 1
ATOM 1316 O O . THR A 1 181 ? 1.447 12.702 11.610 1.00 8.63 181 THR A O 1
ATOM 1320 N N . ILE A 1 182 ? 2.255 13.956 13.309 1.00 8.11 182 ILE A N 1
ATOM 1321 C CA . ILE A 1 182 ? 1.379 13.306 14.322 1.00 8.54 182 ILE A CA 1
ATOM 1322 C C . ILE A 1 182 ? 0.603 14.413 15.046 1.00 10.03 182 ILE A C 1
ATOM 1323 O O . ILE A 1 182 ? 1.187 15.438 15.471 1.00 10.65 182 ILE A O 1
ATOM 1328 N N . VAL A 1 183 ? -0.715 14.245 15.171 1.00 10.61 183 VAL A N 1
ATOM 1329 C CA . VAL A 1 183 ? -1.617 15.288 15.793 1.00 10.35 183 VAL A CA 1
ATOM 1330 C C . VAL A 1 183 ? -2.296 14.624 16.946 1.00 10.27 183 VAL A C 1
ATOM 1331 O O . VAL A 1 183 ? -2.855 13.500 16.829 1.00 9.52 183 VAL A O 1
ATOM 1335 N N . VAL A 1 184 ? -2.295 15.240 18.120 1.00 10.77 184 VAL A N 1
ATOM 1336 C CA . VAL A 1 184 ? -3.024 14.735 19.264 1.00 10.06 184 VAL A CA 1
ATOM 1337 C C . VAL A 1 184 ? -4.206 15.689 19.568 1.00 10.80 184 VAL A C 1
ATOM 1338 O O . VAL A 1 184 ? -3.978 16.745 20.216 1.00 10.97 184 VAL A O 1
ATOM 1342 N N . ALA A 1 185 ? -5.323 15.379 18.959 1.00 11.29 185 ALA A N 1
ATOM 1343 C CA . ALA A 1 185 ? -6.436 16.348 19.030 1.00 11.53 185 ALA A CA 1
ATOM 1344 C C . ALA A 1 185 ? -7.268 16.116 20.258 1.00 11.53 185 ALA A C 1
ATOM 1345 O O . ALA A 1 185 ? -7.476 14.981 20.777 1.00 12.42 185 ALA A O 1
ATOM 1347 N N . ASP A 1 186 ? -7.912 17.189 20.729 1.00 11.90 186 ASP A N 1
ATOM 1348 C CA . ASP A 1 186 ? -8.753 17.150 21.917 1.00 11.50 186 ASP A CA 1
ATOM 1349 C C . ASP A 1 186 ? -10.155 16.804 21.485 1.00 13.50 186 ASP A C 1
ATOM 1350 O O . ASP A 1 186 ? -10.859 17.598 20.787 1.00 18.36 186 ASP A O 1
ATOM 1355 N N . GLY A 1 187 ? -10.613 15.686 21.977 1.00 10.67 187 GLY A N 1
ATOM 1356 C CA . GLY A 1 187 ? -11.966 15.151 21.728 1.00 12.69 187 GLY A CA 1
ATOM 1357 C C . GLY A 1 187 ? -12.882 15.571 22.885 1.00 13.49 187 GLY A C 1
ATOM 1358 O O . GLY A 1 187 ? -13.272 14.788 23.771 1.00 13.93 187 GLY A O 1
ATOM 1359 N N . ASN A 1 188 ? -13.168 16.889 22.985 1.00 12.71 188 ASN A N 1
ATOM 1360 C CA . ASN A 1 188 ? -14.024 17.372 24.086 1.00 14.54 188 ASN A CA 1
ATOM 1361 C C . ASN A 1 188 ? -13.598 16.977 25.483 1.00 14.29 188 ASN A C 1
ATOM 1362 O O . ASN A 1 188 ? -14.422 16.571 26.320 1.00 15.26 188 ASN A O 1
ATOM 1367 N N . SER A 1 189 ? -12.255 17.013 25.673 1.00 14.10 189 SER A N 1
ATOM 1368 C CA . SER A 1 189 ? -11.734 16.448 26.893 1.00 13.08 189 SER A CA 1
ATOM 1369 C C . SER A 1 189 ? -11.387 17.459 27.925 1.00 13.94 189 SER A C 1
ATOM 1370 O O . SER A 1 189 ? -11.428 18.654 27.635 1.00 15.00 189 SER A O 1
ATOM 1373 N N . ASP A 1 190 ? -11.042 17.009 29.115 1.00 12.44 190 ASP A N 1
ATOM 1374 C CA . ASP A 1 190 ? -10.439 17.911 30.110 1.00 13.75 190 ASP A CA 1
ATOM 1375 C C . ASP A 1 190 ? -8.990 17.572 30.374 1.00 14.21 190 ASP A C 1
ATOM 1376 O O . ASP A 1 190 ? -8.456 17.885 31.436 1.00 14.12 190 ASP A O 1
ATOM 1381 N N . PHE A 1 191 ? -8.262 17.107 29.340 1.00 12.12 191 PHE A N 1
ATOM 1382 C CA . PHE A 1 191 ? -6.894 16.772 29.599 1.00 12.26 191 PHE A CA 1
ATOM 1383 C C . PHE A 1 191 ? -6.000 17.970 29.952 1.00 13.23 191 PHE A C 1
ATOM 1384 O O . PHE A 1 191 ? -6.011 19.014 29.234 1.00 13.55 191 PHE A O 1
ATOM 1392 N N . ALA A 1 192 ? -5.141 17.738 30.966 1.00 12.36 192 ALA A N 1
ATOM 1393 C CA . ALA A 1 192 ? -4.001 18.632 31.221 1.00 11.80 192 ALA A CA 1
ATOM 1394 C C . ALA A 1 192 ? -2.874 17.709 31.689 1.00 12.12 192 ALA A C 1
ATOM 1395 O O . ALA A 1 192 ? -3.128 16.745 32.419 1.00 13.30 192 ALA A O 1
ATOM 1397 N N . GLY A 1 193 ? -1.671 18.023 31.219 1.00 13.93 193 GLY A N 1
ATOM 1398 C CA . GLY A 1 193 ? -0.524 17.229 31.690 1.00 12.55 193 GLY A CA 1
ATOM 1399 C C . GLY A 1 193 ? 0.547 17.121 30.644 1.00 13.18 193 GLY A C 1
ATOM 1400 O O . GLY A 1 193 ? 0.590 17.885 29.718 1.00 13.99 193 GLY A O 1
ATOM 1401 N N . THR A 1 194 ? 1.350 16.057 30.790 1.00 12.80 194 THR A N 1
ATOM 1402 C CA . THR A 1 194 ? 2.560 15.891 29.956 1.00 12.64 194 THR A CA 1
ATOM 1403 C C . THR A 1 194 ? 2.295 14.712 28.985 1.00 10.55 194 THR A C 1
ATOM 1404 O O . THR A 1 194 ? 1.623 13.741 29.334 1.00 11.85 194 THR A O 1
ATOM 1408 N N . MET A 1 195 ? 2.774 14.947 27.743 1.00 11.71 195 MET A N 1
ATOM 1409 C CA . MET A 1 195 ? 2.761 13.907 26.733 1.00 9.68 195 MET A CA 1
ATOM 1410 C C . MET A 1 195 ? 4.149 13.592 26.295 1.00 10.10 195 MET A C 1
ATOM 1411 O O . MET A 1 195 ? 5.057 14.431 26.396 1.00 10.18 195 MET A O 1
ATOM 1416 N N . TYR A 1 196 ? 4.371 12.370 25.855 1.00 10.08 196 TYR A N 1
ATOM 1417 C CA . TYR A 1 196 ? 5.707 11.903 25.406 1.00 9.69 196 TYR A CA 1
ATOM 1418 C C . TYR A 1 196 ? 5.570 10.970 24.222 1.00 9.75 196 TYR A C 1
ATOM 1419 O O . TYR A 1 196 ? 4.563 10.187 24.129 1.00 10.67 196 TYR A O 1
ATOM 1428 N N . LEU A 1 197 ? 6.540 11.016 23.306 1.00 10.62 197 LEU A N 1
ATOM 1429 C CA . LEU A 1 197 ? 6.652 10.079 22.222 1.00 10.60 197 LEU A CA 1
ATOM 1430 C C . LEU A 1 197 ? 7.991 9.398 22.220 1.00 10.18 197 LEU A C 1
ATOM 1431 O O . LEU A 1 197 ? 8.994 10.050 22.511 1.00 10.32 197 LEU A O 1
ATOM 1436 N N . ASP A 1 198 ? 8.070 8.102 21.882 1.00 10.93 198 ASP A N 1
ATOM 1437 C CA . ASP A 1 198 ? 9.376 7.452 21.700 1.00 10.10 198 ASP A CA 1
ATOM 1438 C C . ASP A 1 198 ? 9.258 6.374 20.681 1.00 10.78 198 ASP A C 1
ATOM 1439 O O . ASP A 1 198 ? 8.138 5.907 20.310 1.00 10.42 198 ASP A O 1
ATOM 1444 N N . ASN A 1 199 ? 10.419 5.956 20.137 1.00 10.41 199 ASN A N 1
ATOM 1445 C CA . ASN A 1 199 ? 10.478 4.773 19.303 1.00 11.67 199 ASN A CA 1
ATOM 1446 C C . ASN A 1 199 ? 9.528 4.932 18.035 1.00 9.27 199 ASN A C 1
ATOM 1447 O O . ASN A 1 199 ? 8.785 3.973 17.765 1.00 10.42 199 ASN A O 1
ATOM 1452 N N . ILE A 1 200 ? 9.553 6.080 17.418 1.00 9.32 200 ILE A N 1
ATOM 1453 C CA . ILE A 1 200 ? 8.672 6.382 16.244 1.00 9.86 200 ILE A CA 1
ATOM 1454 C C . ILE A 1 200 ? 9.317 5.658 15.056 1.00 10.57 200 ILE A C 1
ATOM 1455 O O . ILE A 1 200 ? 10.486 5.892 14.697 1.00 10.96 200 ILE A O 1
ATOM 14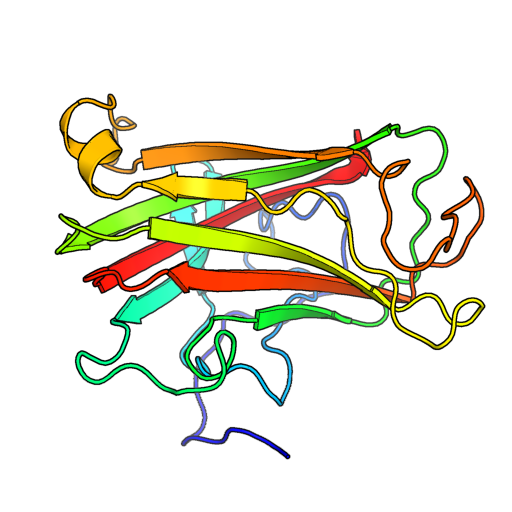60 N N . ARG A 1 201 ? 8.605 4.651 14.473 1.00 9.36 201 ARG A N 1
ATOM 1461 C CA . ARG A 1 201 ? 9.277 3.729 13.513 1.00 10.75 201 ARG A CA 1
ATOM 1462 C C . ARG A 1 201 ? 8.245 3.052 12.589 1.00 11.49 201 ARG A C 1
ATOM 1463 O O . ARG A 1 201 ? 7.053 2.976 12.918 1.00 11.38 201 ARG A O 1
ATOM 1471 N N . PHE A 1 202 ? 8.728 2.611 11.443 1.00 11.14 202 PHE A N 1
ATOM 1472 C CA . PHE A 1 202 ? 7.874 1.695 10.651 1.00 11.09 202 PHE A CA 1
ATOM 1473 C C . PHE A 1 202 ? 8.152 0.254 11.196 1.00 12.35 202 PHE A C 1
ATOM 1474 O O . PHE A 1 202 ? 9.229 -0.069 11.758 1.00 14.90 202 PHE A O 1
ATOM 1482 N N . GLU A 1 203 ? 7.120 -0.594 11.121 1.00 10.66 203 GLU A N 1
ATOM 1483 C CA . GLU A 1 203 ? 7.336 -2.034 11.429 1.00 10.98 203 GLU A CA 1
ATOM 1484 C C . GLU A 1 203 ? 6.396 -2.827 10.617 1.00 13.50 203 GLU A C 1
ATOM 1485 O O . GLU A 1 203 ? 5.459 -2.367 9.955 1.00 11.46 203 GLU A O 1
#